Protein AF-A0A7J6VUK6-F1 (afdb_monomer)

Radius of gyration: 41.4 Å; Cα contacts (8 Å, |Δi|>4): 128; chains: 1; bounding box: 117×89×123 Å

Foldseek 3Di:
DDDDDDDDDDDDDDDDDDDPPPDDPPPPDDPVVVVVVVVVVVVVVVVVVVVVVVVVVVVVVVVVVVVVPPDDPDDPDDPPDDPPDPDDDDPVQQCVQQVNVDPVQFPDADLQGTWGWGAGPVRDIDIDGDGDPPRDCPVVLVLLVVCVVCLVVVNNVVVDDPVCVVVDDDVLLSNLVSQLVLQCLAPDPVSRDDVVVSCCSNPPVDPDPDGRDDRCSNVVPVDDPPPDDDPPPVPPDDDDPDDDDDDDDD

pLDDT: mean 71.4, std 21.18, range [31.09, 97.5]

InterPro domains:
  IPR011009 Protein kinase-like domain superfamily [SSF56112] (81-153)
  IPR052059 Cysteine-rich Ser/Thr receptor-like kinase [PTHR47973] (36-146)

Sequence (250 aa):
MGRVSSWLLPDSLSPVPSKVILGEPKFHRSPLFYILLAILLLLLICLILLVLFRKHIKIFELAKFRQKTKGEAATPEYFSGNLRTISYFKFQTLKKATKNFHAQNLLGSGGFGPVYKGKLVDGRMIAVKQLSLDKSQQGETEFLAEAWKLYERSNVLELVDPKLRQDGFVEKDVLQAIHVAFLCLQAYPTMRPPMSQIVAMLTCKVELVSTPTKPVFMERMRRKPDDNLSWETISGSFPSPILSDSSHIK

Solvent-accessible surface area (backbone atoms only — not comparable to full-atom values): 16365 Å² total; per-residue (Å²): 140,88,85,88,80,90,80,82,82,83,90,77,86,80,81,77,87,75,81,82,75,77,74,75,82,79,74,80,71,54,72,63,55,58,51,52,52,51,50,52,52,51,51,52,51,51,53,51,51,52,51,50,49,55,50,49,53,54,51,48,53,56,49,53,62,57,53,74,76,71,77,77,88,74,75,92,77,86,83,87,68,76,99,71,80,83,77,89,74,57,68,68,58,52,34,58,25,21,62,69,70,34,76,91,30,54,75,49,73,56,86,61,28,43,29,27,42,24,44,45,96,87,65,49,76,46,78,48,72,46,73,46,83,84,52,81,56,56,67,61,50,54,48,52,53,51,52,50,55,26,48,78,68,73,44,51,69,77,75,51,57,72,70,56,60,74,75,59,76,61,66,68,60,51,55,46,52,54,52,53,50,44,32,63,54,36,76,49,76,87,70,28,70,54,68,70,56,50,50,43,59,73,73,39,99,62,81,85,87,69,85,63,68,86,51,50,76,76,59,66,68,78,57,73,81,67,96,72,78,64,87,74,70,80,74,72,76,79,83,75,82,81,80,81,82,89,79,88,86,132

Nearest PDB structures (foldseek):
  5lpy-assembly1_A  TM=7.076E-01  e=1.473E-04  Arabidopsis thaliana
  5lpb-assembly1_A  TM=7.194E-01  e=4.255E-04  Arabidopsis thaliana
  4oh4-assembly1_A  TM=7.201E-01  e=9.575E-04  Arabidopsis thaliana
  4l68-assembly1_A  TM=6.442E-01  e=2.024E-03  Arabidopsis thaliana
  4l68-assembly2_B  TM=6.384E-01  e=2.441E-03  Arabidopsis thaliana

Organism: Thalictrum thalictroides (NCBI:txid46969)

Structure (mmCIF, N/CA/C/O backbone):
data_AF-A0A7J6VUK6-F1
#
_entry.id   AF-A0A7J6VUK6-F1
#
loop_
_atom_site.group_PDB
_atom_site.id
_atom_site.type_symbol
_atom_site.label_atom_id
_atom_site.label_alt_id
_atom_site.label_comp_id
_atom_site.label_asym_id
_atom_site.label_entity_id
_atom_site.label_seq_id
_atom_site.pdbx_PDB_ins_code
_atom_site.Cartn_x
_atom_site.Cartn_y
_atom_site.Cartn_z
_atom_site.occupancy
_atom_site.B_iso_or_equiv
_atom_site.auth_seq_id
_atom_site.auth_comp_id
_atom_site.auth_asym_id
_atom_site.auth_atom_id
_atom_site.pdbx_PDB_model_num
ATOM 1 N N . MET A 1 1 ? 66.091 -70.907 -90.938 1.00 40.34 1 MET A N 1
ATOM 2 C CA . MET A 1 1 ? 67.129 -69.993 -91.473 1.00 40.34 1 MET A CA 1
ATOM 3 C C . MET A 1 1 ? 66.425 -69.059 -92.448 1.00 40.34 1 MET A C 1
ATOM 5 O O . MET A 1 1 ? 65.828 -69.569 -93.373 1.00 40.34 1 MET A O 1
ATOM 9 N N . GLY A 1 2 ? 66.307 -67.746 -92.326 1.00 46.94 2 GLY A N 1
ATOM 10 C CA . GLY A 1 2 ? 66.950 -66.733 -91.506 1.00 46.94 2 GLY A CA 1
ATOM 11 C C . GLY A 1 2 ? 67.049 -65.489 -92.393 1.00 46.94 2 GLY A C 1
ATOM 12 O O . GLY A 1 2 ? 67.860 -65.483 -93.313 1.00 46.94 2 GLY A O 1
ATOM 13 N N . ARG A 1 3 ? 66.216 -64.467 -92.159 1.00 42.72 3 ARG A N 1
ATOM 14 C CA . ARG A 1 3 ? 66.542 -63.072 -92.487 1.00 42.72 3 ARG A CA 1
ATOM 15 C C . ARG A 1 3 ? 65.616 -62.128 -91.722 1.00 42.72 3 ARG A C 1
ATOM 17 O O . ARG A 1 3 ? 64.399 -62.203 -91.838 1.00 42.72 3 ARG A O 1
ATOM 24 N N . VAL A 1 4 ? 66.242 -61.296 -90.905 1.00 48.44 4 VAL A N 1
ATOM 25 C CA . VAL A 1 4 ? 65.652 -60.226 -90.104 1.00 48.44 4 VAL A CA 1
ATOM 26 C C . VAL A 1 4 ? 65.735 -58.946 -90.931 1.00 48.44 4 VAL A C 1
ATOM 28 O O . VAL A 1 4 ? 66.781 -58.702 -91.527 1.00 48.44 4 VAL A O 1
ATOM 31 N N . SER A 1 5 ? 64.693 -58.115 -90.923 1.00 47.66 5 SER A N 1
ATOM 32 C CA . SER A 1 5 ? 64.831 -56.672 -91.163 1.00 47.66 5 SER A CA 1
ATOM 33 C C . SER A 1 5 ? 63.558 -55.926 -90.760 1.00 47.66 5 SER A C 1
ATOM 35 O O . SER A 1 5 ? 62.555 -55.965 -91.463 1.00 47.66 5 SER A O 1
ATOM 37 N N . SER A 1 6 ? 63.654 -55.297 -89.585 1.00 51.75 6 SER A N 1
ATOM 38 C CA . SER A 1 6 ? 63.216 -53.936 -89.250 1.00 51.75 6 SER A CA 1
ATOM 39 C C . SER A 1 6 ? 61.988 -53.370 -89.975 1.00 51.75 6 SER A C 1
ATOM 41 O O . SER A 1 6 ? 62.082 -52.974 -91.134 1.00 51.75 6 SER A O 1
ATOM 43 N N . TRP A 1 7 ? 60.891 -53.195 -89.233 1.00 50.31 7 TRP A N 1
ATOM 44 C CA . TRP A 1 7 ? 59.886 -52.176 -89.534 1.00 50.31 7 TRP A CA 1
ATOM 45 C C . TRP A 1 7 ? 59.721 -51.270 -88.315 1.00 50.31 7 TRP A C 1
ATOM 47 O O . TRP A 1 7 ? 59.352 -51.712 -87.228 1.00 50.31 7 TRP A O 1
ATOM 57 N N . LEU A 1 8 ? 60.088 -50.010 -88.530 1.00 48.62 8 LEU A N 1
ATOM 58 C CA . LEU A 1 8 ? 59.956 -48.878 -87.623 1.00 48.62 8 LEU A CA 1
ATOM 59 C C . LEU A 1 8 ? 58.473 -48.588 -87.343 1.00 48.62 8 LEU A C 1
ATOM 61 O O . LEU A 1 8 ? 57.657 -48.585 -88.265 1.00 48.62 8 LEU A O 1
ATOM 65 N N . LEU A 1 9 ? 58.146 -48.308 -86.078 1.00 51.81 9 LEU A N 1
ATOM 66 C CA . LEU A 1 9 ? 56.881 -47.683 -85.687 1.00 51.81 9 LEU A CA 1
ATOM 67 C C . LEU A 1 9 ? 56.802 -46.249 -86.240 1.00 51.81 9 LEU A C 1
ATOM 69 O O . LEU A 1 9 ? 57.797 -45.527 -86.158 1.00 51.81 9 LEU A O 1
ATOM 73 N N . PRO A 1 10 ? 55.627 -45.782 -86.690 1.00 54.69 10 PRO A N 1
ATOM 74 C CA . PRO A 1 10 ? 55.314 -44.366 -86.699 1.00 54.69 10 PRO A CA 1
ATOM 75 C C . PRO A 1 10 ? 54.599 -43.966 -85.400 1.00 54.69 10 PRO A C 1
ATOM 77 O O . PRO A 1 10 ? 53.493 -44.423 -85.104 1.00 54.69 10 PRO A O 1
ATOM 80 N N . ASP A 1 11 ? 55.248 -43.079 -84.649 1.00 51.94 11 ASP A N 1
ATOM 81 C CA . ASP A 1 11 ? 54.658 -42.269 -83.588 1.00 51.94 11 ASP A CA 1
ATOM 82 C C . ASP A 1 11 ? 53.626 -41.295 -84.177 1.00 51.94 11 ASP A C 1
ATOM 84 O O . ASP A 1 11 ? 53.975 -40.440 -84.989 1.00 51.94 11 ASP A O 1
ATOM 88 N N . SER A 1 12 ? 52.371 -41.350 -83.721 1.00 49.84 12 SER A N 1
ATOM 89 C CA . SER A 1 12 ? 51.516 -40.154 -83.674 1.00 49.84 12 SER A CA 1
ATOM 90 C C . SER A 1 12 ? 50.354 -40.333 -82.688 1.00 49.84 12 SER A C 1
ATOM 92 O O . SER A 1 12 ? 49.227 -40.652 -83.070 1.00 49.84 12 SER A O 1
ATOM 94 N N . LEU A 1 13 ? 50.610 -40.103 -81.397 1.00 49.75 13 LEU A N 1
ATOM 95 C CA . LEU A 1 13 ? 49.544 -39.719 -80.469 1.00 49.75 13 LEU A CA 1
ATOM 96 C C . LEU A 1 13 ? 49.186 -38.248 -80.726 1.00 49.75 13 LEU A C 1
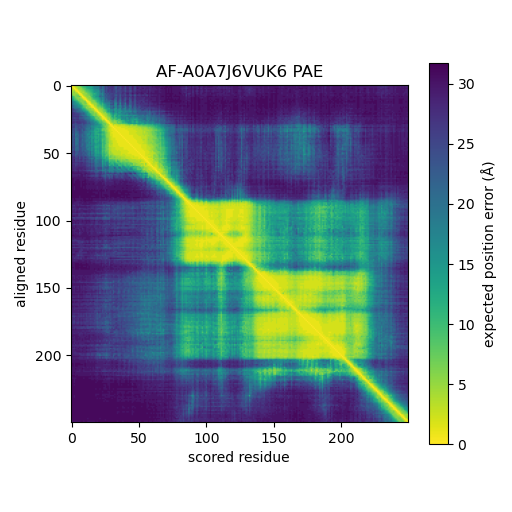ATOM 98 O O . LEU A 1 13 ? 49.984 -37.348 -80.477 1.00 49.75 13 LEU A O 1
ATOM 102 N N . SER A 1 14 ? 47.968 -37.998 -81.193 1.00 57.22 14 SER A N 1
ATOM 103 C CA . SER A 1 14 ? 47.341 -36.675 -81.164 1.00 57.22 14 SER A CA 1
ATOM 104 C C . SER A 1 14 ? 47.051 -36.249 -79.712 1.00 57.22 14 SER A C 1
ATOM 106 O O . SER A 1 14 ? 46.432 -37.032 -78.985 1.00 57.22 14 SER A O 1
ATOM 108 N N . PRO A 1 15 ? 47.426 -35.036 -79.264 1.00 61.72 15 PRO A N 1
ATOM 109 C CA . PRO A 1 15 ? 47.088 -34.564 -77.926 1.00 61.72 15 PRO A CA 1
ATOM 110 C C . PRO A 1 15 ? 45.625 -34.096 -77.842 1.00 61.72 15 PRO A C 1
ATOM 112 O O . PRO A 1 15 ? 45.127 -33.370 -78.700 1.00 61.72 15 PRO A O 1
ATOM 115 N N . VAL A 1 16 ? 44.945 -34.503 -76.768 1.00 65.06 16 VAL A N 1
ATOM 116 C CA . VAL A 1 16 ? 43.620 -34.016 -76.345 1.00 65.06 16 VAL A CA 1
ATOM 117 C C . VAL A 1 16 ? 43.726 -32.529 -75.958 1.00 65.06 16 VAL A C 1
ATOM 119 O O . VAL A 1 16 ? 44.690 -32.170 -75.277 1.00 65.06 16 VAL A O 1
ATOM 122 N N . PRO A 1 17 ? 42.775 -31.646 -76.326 1.00 58.22 17 PRO A N 1
ATOM 123 C CA . PRO A 1 17 ? 42.839 -30.240 -75.938 1.00 58.22 17 PRO A CA 1
ATOM 124 C C . PRO A 1 17 ? 42.700 -30.073 -74.418 1.00 58.22 17 PRO A C 1
ATOM 126 O O . PRO A 1 17 ? 41.711 -30.475 -73.801 1.00 58.22 17 PRO A O 1
ATOM 129 N N . SER A 1 18 ? 43.714 -29.455 -73.821 1.00 58.16 18 SER A N 1
ATOM 130 C CA . SER A 1 18 ? 43.793 -29.091 -72.409 1.00 58.16 18 SER A CA 1
ATOM 131 C C . SER A 1 18 ? 42.672 -28.122 -72.017 1.00 58.16 18 SER A C 1
ATOM 133 O O . SER A 1 18 ? 42.452 -27.107 -72.678 1.00 58.16 18 SER A O 1
ATOM 135 N N . LYS A 1 19 ? 41.993 -28.402 -70.898 1.00 61.06 19 LYS A N 1
ATOM 136 C CA . LYS A 1 19 ? 41.065 -27.480 -70.223 1.00 61.06 19 LYS A CA 1
ATOM 137 C C . LYS A 1 19 ? 41.743 -26.120 -70.012 1.00 61.06 19 LYS A C 1
ATOM 139 O O . LYS A 1 19 ? 42.742 -26.036 -69.301 1.00 61.06 19 LYS A O 1
ATOM 144 N N . VAL A 1 20 ? 41.166 -25.057 -70.574 1.00 58.75 20 VAL A N 1
ATOM 145 C CA . VAL A 1 20 ? 41.484 -23.674 -70.198 1.00 58.75 20 VAL A CA 1
ATOM 146 C C . VAL A 1 20 ? 41.025 -23.488 -68.753 1.00 58.75 20 VAL A C 1
ATOM 148 O O . VAL A 1 20 ? 39.839 -23.313 -68.479 1.00 58.75 20 VAL A O 1
ATOM 151 N N . ILE A 1 21 ? 41.961 -23.599 -67.811 1.00 62.28 21 ILE A N 1
ATOM 152 C CA . ILE A 1 21 ? 41.737 -23.228 -66.416 1.00 62.28 21 ILE A CA 1
ATOM 153 C C . ILE A 1 21 ? 41.733 -21.701 -66.381 1.00 62.28 21 ILE A C 1
ATOM 155 O O . ILE A 1 21 ? 42.784 -21.063 -66.363 1.00 62.28 21 ILE A O 1
ATOM 159 N N . LEU A 1 22 ? 40.534 -21.116 -66.419 1.00 59.06 22 LEU A N 1
ATOM 160 C CA . LEU A 1 22 ? 40.310 -19.738 -66.000 1.00 59.06 22 LEU A CA 1
ATOM 161 C C . LEU A 1 22 ? 40.849 -19.619 -64.571 1.00 59.06 22 LEU A C 1
ATOM 163 O O . LEU A 1 22 ? 40.350 -20.267 -63.654 1.00 59.06 22 LEU A O 1
ATOM 167 N N . GLY A 1 23 ? 41.936 -18.866 -64.409 1.00 50.84 23 GLY A N 1
ATOM 168 C CA . GLY A 1 23 ? 42.525 -18.615 -63.105 1.00 50.84 23 GLY A CA 1
ATOM 169 C C . GLY A 1 23 ? 41.496 -17.942 -62.208 1.00 50.84 23 GLY A C 1
ATOM 170 O O . GLY A 1 23 ? 41.085 -16.816 -62.480 1.00 50.84 23 GLY A O 1
ATOM 171 N N . GLU A 1 24 ? 41.093 -18.634 -61.144 1.00 65.06 24 GLU A N 1
ATOM 172 C CA . GLU A 1 24 ? 40.347 -18.038 -60.040 1.00 65.06 24 GLU A CA 1
ATOM 173 C C . GLU A 1 24 ? 41.079 -16.760 -59.595 1.00 65.06 24 GLU A C 1
ATOM 175 O O . GLU A 1 24 ? 42.296 -16.816 -59.353 1.00 65.06 24 GLU A O 1
ATOM 180 N N . PRO A 1 25 ? 40.402 -15.601 -59.505 1.00 56.75 25 PRO A N 1
ATOM 181 C CA . PRO A 1 25 ? 41.039 -14.369 -59.076 1.00 56.75 25 PRO A CA 1
ATOM 182 C C . PRO A 1 25 ? 41.570 -14.569 -57.655 1.00 56.75 25 PRO A C 1
ATOM 184 O O . PRO A 1 25 ? 40.819 -14.583 -56.679 1.00 56.75 25 PRO A O 1
ATOM 187 N N . LYS A 1 26 ? 42.892 -14.726 -57.527 1.00 56.72 26 LYS A N 1
ATOM 188 C CA . LYS A 1 26 ? 43.589 -14.779 -56.239 1.00 56.72 26 LYS A CA 1
ATOM 189 C C . LYS A 1 26 ? 43.598 -13.373 -55.657 1.00 56.72 26 LYS A C 1
ATOM 191 O O . LYS A 1 26 ? 44.592 -12.657 -55.731 1.00 56.72 26 LYS A O 1
ATOM 196 N N . PHE A 1 27 ? 42.452 -12.964 -55.125 1.00 60.69 27 PHE A N 1
ATOM 197 C CA . PHE A 1 27 ? 42.288 -11.724 -54.392 1.00 60.69 27 PHE A CA 1
ATOM 198 C C . PHE A 1 27 ? 43.228 -11.788 -53.185 1.00 60.69 27 PHE A C 1
ATOM 200 O O . PHE A 1 27 ? 42.960 -12.482 -52.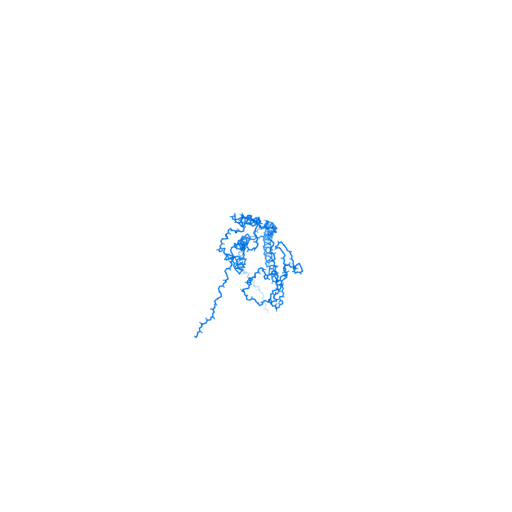203 1.00 60.69 27 PHE A O 1
ATOM 207 N N . HIS A 1 28 ? 44.387 -11.142 -53.312 1.00 64.38 28 HIS A N 1
ATOM 208 C CA . HIS A 1 28 ? 45.438 -11.134 -52.307 1.00 64.38 28 HIS A CA 1
ATOM 209 C C . HIS A 1 28 ? 44.941 -10.309 -51.118 1.00 64.38 28 HIS A C 1
ATOM 211 O O . HIS A 1 28 ? 45.107 -9.092 -51.060 1.00 64.38 28 HIS A O 1
ATOM 217 N N . ARG A 1 29 ? 44.221 -10.964 -50.203 1.00 78.38 29 ARG A N 1
ATOM 218 C CA . ARG A 1 29 ? 43.697 -10.320 -49.000 1.00 78.38 29 ARG A CA 1
ATOM 219 C C . ARG A 1 29 ? 44.873 -9.987 -48.104 1.00 78.38 29 ARG A C 1
ATOM 221 O O . ARG A 1 29 ? 45.577 -10.886 -47.649 1.00 78.38 29 ARG A O 1
ATOM 228 N N . SER A 1 30 ? 45.077 -8.694 -47.872 1.00 82.31 30 SER A N 1
ATOM 229 C CA . SER A 1 30 ? 46.076 -8.218 -46.927 1.00 82.31 30 SER A CA 1
ATOM 230 C C . SER A 1 30 ? 45.842 -8.864 -45.553 1.00 82.31 30 SER A C 1
ATOM 232 O O . SER A 1 30 ? 44.695 -9.143 -45.190 1.00 82.31 30 SER A O 1
ATOM 234 N N . PRO A 1 31 ? 46.896 -9.086 -44.752 1.00 85.81 31 PRO A N 1
ATOM 235 C CA . PRO A 1 31 ? 46.755 -9.637 -43.400 1.00 85.81 31 PRO A CA 1
ATOM 236 C C . PRO A 1 31 ? 45.790 -8.810 -42.529 1.00 85.81 31 PRO A C 1
ATOM 238 O O . PRO A 1 31 ? 45.111 -9.350 -41.659 1.00 85.81 31 PRO A O 1
ATOM 241 N N . LEU A 1 32 ? 45.648 -7.516 -42.836 1.00 86.06 32 LEU A N 1
ATOM 242 C CA . LEU A 1 32 ? 44.690 -6.606 -42.208 1.00 86.06 32 LEU A CA 1
ATOM 243 C C . LEU A 1 32 ? 43.232 -7.051 -42.379 1.00 86.06 32 LEU A C 1
ATOM 245 O O . LEU A 1 32 ? 42.437 -6.878 -41.460 1.00 86.06 32 LEU A O 1
ATOM 249 N N . PHE A 1 33 ? 42.873 -7.665 -43.510 1.00 90.12 33 PHE A N 1
ATOM 250 C CA . PHE A 1 33 ? 41.517 -8.167 -43.734 1.00 90.12 33 PHE A CA 1
ATOM 251 C C . PHE A 1 33 ? 41.136 -9.241 -42.708 1.00 90.12 33 PHE A C 1
ATOM 253 O O . PHE A 1 33 ? 40.038 -9.215 -42.155 1.00 90.12 33 PHE A O 1
ATOM 260 N N . TYR A 1 34 ? 42.053 -10.166 -42.417 1.00 90.75 34 TYR A N 1
ATOM 261 C CA . TYR A 1 34 ? 41.813 -11.229 -41.441 1.00 90.75 34 TYR A CA 1
ATOM 262 C C . TYR A 1 34 ? 41.746 -10.688 -40.012 1.00 90.75 34 TYR A C 1
ATOM 264 O O . TYR A 1 34 ? 40.925 -11.156 -39.227 1.00 90.75 34 TYR A O 1
ATOM 272 N N . ILE A 1 35 ? 42.541 -9.663 -39.694 1.00 93.25 35 ILE A N 1
ATOM 273 C CA . ILE A 1 35 ? 42.491 -8.982 -38.393 1.00 93.25 35 ILE A CA 1
ATOM 274 C C . ILE A 1 35 ? 41.136 -8.288 -38.202 1.00 93.25 35 ILE A C 1
ATOM 276 O O . ILE A 1 35 ? 40.497 -8.465 -37.167 1.00 93.25 35 ILE A O 1
ATOM 280 N N . LEU A 1 36 ? 40.649 -7.557 -39.210 1.00 94.12 36 LEU A N 1
ATOM 281 C CA . LEU A 1 36 ? 39.340 -6.899 -39.155 1.00 94.12 36 LEU A CA 1
ATOM 282 C C . LEU A 1 36 ? 38.192 -7.910 -39.040 1.00 94.12 36 LEU A C 1
ATOM 284 O O . LEU A 1 36 ? 37.267 -7.703 -38.255 1.00 94.12 36 LEU A O 1
ATOM 288 N N . LEU A 1 37 ? 38.271 -9.027 -39.769 1.00 94.31 37 LEU A N 1
ATOM 289 C CA . LEU A 1 37 ? 37.286 -10.104 -39.686 1.00 94.31 37 LEU A CA 1
ATOM 290 C C . LEU A 1 37 ? 37.275 -10.761 -38.296 1.00 94.31 37 LEU A C 1
ATOM 292 O O . LEU A 1 37 ? 36.204 -11.033 -37.756 1.00 94.31 37 LEU A O 1
ATOM 296 N N . ALA A 1 38 ? 38.450 -10.969 -37.696 1.00 95.31 38 ALA A N 1
ATOM 297 C CA . ALA A 1 38 ? 38.578 -11.513 -36.348 1.00 95.31 38 ALA A CA 1
ATOM 298 C C . ALA A 1 38 ? 37.998 -10.563 -35.286 1.00 95.31 38 ALA A C 1
ATOM 300 O O . ALA A 1 38 ? 37.272 -11.012 -34.400 1.00 95.31 38 ALA A O 1
ATOM 301 N N . ILE A 1 39 ? 38.250 -9.253 -35.400 1.00 96.38 39 ILE A N 1
ATOM 302 C CA . ILE A 1 39 ? 37.672 -8.240 -34.501 1.00 96.38 39 ILE A CA 1
ATOM 303 C C . ILE A 1 39 ? 36.146 -8.210 -34.636 1.00 96.38 39 ILE A C 1
ATOM 305 O O . ILE A 1 39 ? 35.442 -8.211 -33.628 1.00 96.38 39 ILE A O 1
ATOM 309 N N . LEU A 1 40 ? 35.619 -8.234 -35.863 1.00 96.31 40 LEU A N 1
ATOM 310 C CA . LEU A 1 40 ? 34.176 -8.244 -36.105 1.00 96.31 40 LEU A CA 1
ATOM 311 C C . LEU A 1 40 ? 33.506 -9.485 -35.497 1.00 96.31 40 LEU A C 1
ATOM 313 O O . LEU A 1 40 ? 32.462 -9.372 -34.854 1.00 96.31 40 LEU A O 1
ATOM 317 N N . LEU A 1 41 ? 34.127 -10.658 -35.653 1.00 96.56 41 LEU A N 1
ATOM 318 C CA . LEU A 1 41 ? 33.648 -11.905 -35.062 1.00 96.56 41 LEU A CA 1
ATOM 319 C C . LEU A 1 41 ? 33.675 -11.847 -33.526 1.00 96.56 41 LEU A C 1
ATOM 321 O O . LEU A 1 41 ? 32.712 -12.257 -32.879 1.00 96.56 41 LEU A O 1
ATOM 325 N N . LEU A 1 42 ? 34.738 -11.286 -32.940 1.00 96.75 42 LEU A N 1
ATOM 326 C CA . LEU A 1 42 ? 34.865 -11.113 -31.492 1.00 96.75 42 LEU A CA 1
ATOM 327 C C . LEU A 1 42 ? 33.781 -10.178 -30.931 1.00 96.75 42 LEU A C 1
ATOM 329 O O . LEU A 1 42 ? 33.173 -10.487 -29.906 1.00 96.75 42 LEU A O 1
ATOM 333 N N . LEU A 1 43 ? 33.495 -9.066 -31.617 1.00 96.62 43 LEU A N 1
ATOM 334 C CA . LEU A 1 43 ? 32.431 -8.133 -31.234 1.00 96.62 43 LEU A CA 1
ATOM 335 C C . LEU A 1 43 ? 31.041 -8.774 -31.333 1.00 96.62 43 LEU A C 1
ATOM 337 O O . LEU A 1 43 ? 30.223 -8.591 -30.431 1.00 96.62 43 LEU A O 1
ATOM 341 N N . LEU A 1 44 ? 30.787 -9.566 -32.380 1.00 96.44 44 LEU A N 1
ATOM 342 C CA . LEU A 1 44 ? 29.534 -10.307 -32.540 1.00 96.44 44 LEU A CA 1
ATOM 343 C C . LEU A 1 44 ? 29.329 -11.308 -31.391 1.00 96.44 44 LEU A C 1
ATOM 345 O O . LEU A 1 44 ? 28.253 -11.355 -30.795 1.00 96.44 44 LEU A O 1
ATOM 349 N N . ILE A 1 45 ? 30.370 -12.071 -31.042 1.00 96.94 45 ILE A N 1
ATOM 350 C CA . ILE A 1 45 ? 30.334 -13.028 -29.927 1.00 96.94 45 ILE A CA 1
ATOM 351 C C . ILE A 1 45 ? 30.109 -12.295 -28.597 1.00 96.94 45 ILE A C 1
ATOM 353 O O . ILE A 1 45 ? 29.257 -12.709 -27.812 1.00 96.94 45 ILE A O 1
ATOM 357 N N . CYS A 1 46 ? 30.806 -11.180 -28.359 1.00 95.94 46 CYS A N 1
ATOM 358 C CA . CYS A 1 46 ? 30.629 -10.360 -27.159 1.00 95.94 46 CYS A CA 1
ATOM 359 C C . CYS A 1 46 ? 29.183 -9.846 -27.029 1.00 95.94 46 CYS A C 1
ATOM 361 O O . CYS A 1 46 ? 28.571 -9.972 -25.968 1.00 95.94 46 CYS A O 1
ATOM 363 N N . LEU A 1 47 ? 28.586 -9.358 -28.123 1.00 95.56 47 LEU A N 1
ATOM 364 C CA . LEU A 1 47 ? 27.189 -8.919 -28.151 1.00 95.56 47 LEU A CA 1
ATOM 365 C C . LEU A 1 47 ? 26.219 -10.064 -27.814 1.00 95.56 47 LEU A C 1
ATOM 367 O O . LEU A 1 47 ? 25.299 -9.874 -27.016 1.00 95.56 47 LEU A O 1
ATOM 371 N N . ILE A 1 48 ? 26.438 -11.258 -28.376 1.00 95.88 48 ILE A N 1
ATOM 372 C CA . ILE A 1 48 ? 25.621 -12.448 -28.092 1.00 95.88 48 ILE A CA 1
ATOM 373 C C . ILE A 1 48 ? 25.728 -12.828 -26.610 1.00 95.88 48 ILE A C 1
ATOM 375 O O . ILE A 1 48 ? 24.701 -13.039 -25.964 1.00 95.88 48 ILE A O 1
ATOM 379 N N . LEU A 1 49 ? 26.939 -12.853 -26.043 1.00 94.88 49 LEU A N 1
ATOM 380 C CA . LEU A 1 49 ? 27.153 -13.139 -24.621 1.00 94.88 49 LEU A CA 1
ATOM 381 C C . LEU A 1 49 ? 26.465 -12.104 -23.720 1.00 94.88 49 LEU A C 1
ATOM 383 O O . LEU A 1 49 ? 25.815 -12.492 -22.752 1.00 94.88 49 LEU A O 1
ATOM 387 N N . LEU A 1 50 ? 26.513 -10.812 -24.059 1.00 94.31 50 LEU A N 1
ATOM 388 C CA . LEU A 1 50 ? 25.809 -9.756 -23.320 1.00 94.31 50 LEU A CA 1
ATOM 389 C C . LEU A 1 50 ? 24.281 -9.922 -23.370 1.00 94.31 50 LEU A C 1
ATOM 391 O O . LEU A 1 50 ? 23.605 -9.721 -22.359 1.00 94.31 50 LEU A O 1
ATOM 395 N N . VAL A 1 51 ? 23.717 -10.313 -24.518 1.00 93.75 51 VAL A N 1
ATOM 396 C CA . VAL A 1 51 ? 22.275 -10.585 -24.656 1.00 93.75 51 VAL A CA 1
ATOM 397 C C . VAL A 1 51 ? 21.873 -11.830 -23.864 1.00 93.75 51 VAL A C 1
ATOM 399 O O . VAL A 1 51 ? 20.856 -11.803 -23.167 1.00 93.75 51 VAL A O 1
ATOM 402 N N . LEU A 1 52 ? 22.669 -12.901 -23.916 1.00 91.75 52 LEU A N 1
ATOM 403 C CA . LEU A 1 52 ? 22.438 -14.114 -23.129 1.00 91.75 52 LEU A CA 1
ATOM 404 C C . LEU A 1 52 ? 22.549 -13.838 -21.630 1.00 91.75 52 LEU A C 1
ATOM 406 O O . LEU A 1 52 ? 21.693 -14.291 -20.877 1.00 91.75 52 LEU A O 1
ATOM 410 N N . PHE A 1 53 ? 23.525 -13.037 -21.203 1.00 90.94 53 PHE A N 1
ATOM 411 C CA . PHE A 1 53 ? 23.690 -12.623 -19.812 1.00 90.94 53 PHE A CA 1
ATOM 412 C C . PHE A 1 53 ? 22.494 -11.789 -19.332 1.00 90.94 53 PHE A C 1
ATOM 414 O O . PHE A 1 53 ? 21.900 -12.093 -18.299 1.00 90.94 53 PHE A O 1
ATOM 421 N N . ARG A 1 54 ? 22.036 -10.817 -20.135 1.00 85.25 54 ARG A N 1
ATOM 422 C CA . ARG A 1 54 ? 20.808 -10.045 -19.861 1.00 85.25 54 ARG A CA 1
ATOM 423 C C . ARG A 1 54 ? 19.556 -10.923 -19.803 1.00 85.25 54 ARG A C 1
ATOM 425 O O . ARG A 1 54 ? 18.692 -10.706 -18.953 1.00 85.25 54 ARG A O 1
ATOM 432 N N . LYS A 1 55 ? 19.446 -11.921 -20.685 1.00 81.06 55 LYS A N 1
ATOM 433 C CA . LYS A 1 55 ? 18.341 -12.891 -20.694 1.00 81.06 55 LYS A CA 1
ATOM 434 C C . LYS A 1 55 ? 18.390 -13.786 -19.454 1.00 81.06 55 LYS A C 1
ATOM 436 O O . LYS A 1 55 ? 17.356 -14.012 -18.833 1.00 81.06 55 LYS A O 1
ATOM 441 N N . HIS A 1 56 ? 19.578 -14.244 -19.071 1.00 78.56 56 HIS A N 1
ATOM 442 C CA . HIS A 1 56 ? 19.792 -15.094 -17.906 1.00 78.56 56 HIS A CA 1
ATOM 443 C C . HIS A 1 56 ? 19.488 -14.353 -16.601 1.00 78.56 56 HIS A C 1
ATOM 445 O O . HIS A 1 56 ? 18.828 -14.921 -15.741 1.00 78.56 56 HIS A O 1
ATOM 451 N N . ILE A 1 57 ? 19.859 -13.072 -16.483 1.00 76.38 57 ILE A N 1
ATOM 452 C CA . ILE A 1 57 ? 19.500 -12.226 -15.332 1.00 76.38 57 ILE A CA 1
ATOM 453 C C . ILE A 1 57 ? 17.976 -12.095 -15.196 1.00 76.38 57 ILE A C 1
ATOM 455 O O . ILE A 1 57 ? 17.434 -12.334 -14.121 1.00 76.38 57 ILE A O 1
ATOM 459 N N . LYS A 1 58 ? 17.253 -11.797 -16.285 1.00 72.00 58 LYS A N 1
ATOM 460 C CA . LYS A 1 58 ? 15.782 -11.689 -16.240 1.00 72.00 58 LYS A CA 1
ATOM 461 C C . LYS A 1 58 ? 15.096 -13.019 -15.921 1.00 72.00 58 LYS A C 1
ATOM 463 O O . LYS A 1 58 ? 14.117 -13.046 -15.180 1.00 72.00 58 LYS A O 1
ATOM 468 N N . ILE A 1 59 ? 15.600 -14.122 -16.477 1.00 72.31 59 ILE A N 1
ATOM 469 C CA . ILE A 1 59 ? 15.090 -15.468 -16.184 1.00 72.31 59 ILE A CA 1
ATOM 470 C C . ILE A 1 59 ? 15.369 -15.842 -14.727 1.00 72.31 59 ILE A C 1
ATOM 472 O O . ILE A 1 59 ? 14.507 -16.434 -14.086 1.00 72.31 59 ILE A O 1
ATOM 476 N N . PHE A 1 60 ? 16.536 -15.481 -14.197 1.00 69.19 60 PHE A N 1
ATOM 477 C CA . PHE A 1 60 ? 16.907 -15.724 -12.808 1.00 69.19 60 PHE A CA 1
ATOM 478 C C . PHE A 1 60 ? 16.016 -14.941 -11.834 1.00 69.19 60 PHE A C 1
ATOM 480 O O . PHE A 1 60 ? 15.544 -15.521 -10.859 1.00 69.19 60 PHE A O 1
ATOM 487 N N . GLU A 1 61 ? 15.677 -13.685 -12.138 1.00 65.38 61 GLU A N 1
ATOM 488 C CA . GLU A 1 61 ? 14.690 -12.905 -11.374 1.00 65.38 61 GLU A CA 1
ATOM 489 C C . GLU A 1 61 ? 13.285 -13.537 -11.409 1.00 65.38 61 GLU A C 1
ATOM 491 O O . GLU A 1 61 ? 12.660 -13.753 -10.367 1.00 65.38 61 GLU A O 1
ATOM 496 N N . LEU A 1 62 ? 12.813 -13.967 -12.587 1.00 62.56 62 LEU A N 1
ATOM 497 C CA . LEU A 1 62 ? 11.555 -14.719 -12.723 1.00 62.56 62 LEU A CA 1
ATOM 498 C C . LEU A 1 62 ? 11.586 -16.059 -11.958 1.00 62.56 62 LEU A C 1
ATOM 500 O O . LEU A 1 62 ? 10.584 -16.469 -11.367 1.00 62.56 62 LEU A O 1
ATOM 504 N N . ALA A 1 63 ? 12.731 -16.745 -11.933 1.00 60.50 63 ALA A N 1
ATOM 505 C CA . ALA A 1 63 ? 12.917 -18.007 -11.221 1.00 60.50 63 ALA A CA 1
ATOM 506 C C . ALA A 1 63 ? 12.966 -17.820 -9.695 1.00 60.50 63 ALA A C 1
ATOM 508 O O . ALA A 1 63 ? 12.405 -18.638 -8.963 1.00 60.50 63 ALA A O 1
ATOM 509 N N . LYS A 1 64 ? 13.560 -16.725 -9.209 1.00 59.25 64 LYS A N 1
ATOM 510 C CA . LYS A 1 64 ? 13.606 -16.356 -7.786 1.00 59.25 64 LYS A CA 1
ATOM 511 C C . LYS A 1 64 ? 12.215 -15.992 -7.257 1.00 59.25 64 LYS A C 1
ATOM 513 O O . LYS A 1 64 ? 11.841 -16.421 -6.165 1.00 59.25 64 LYS A O 1
ATOM 518 N N . PHE A 1 65 ? 11.398 -15.316 -8.071 1.00 53.66 65 PHE A N 1
ATOM 519 C CA . PHE A 1 65 ? 9.986 -15.061 -7.757 1.00 53.66 65 PHE A CA 1
ATOM 520 C C . PHE A 1 65 ? 9.160 -16.361 -7.696 1.00 53.66 65 PHE A C 1
ATOM 522 O O . PHE A 1 65 ? 8.282 -16.517 -6.846 1.00 53.66 65 PHE A O 1
ATOM 529 N N . ARG A 1 66 ? 9.494 -17.348 -8.542 1.00 45.59 66 ARG A N 1
ATOM 530 C CA . ARG A 1 66 ? 8.872 -18.683 -8.546 1.00 45.59 66 ARG A CA 1
ATOM 531 C C . ARG A 1 66 ? 9.326 -19.578 -7.384 1.00 45.59 66 ARG A C 1
ATOM 533 O O . ARG A 1 66 ? 8.566 -20.442 -6.963 1.00 45.59 66 ARG A O 1
ATOM 540 N N . GLN A 1 67 ? 10.532 -19.388 -6.843 1.00 45.44 67 GLN A N 1
ATOM 541 C CA . GLN A 1 67 ? 10.993 -20.138 -5.665 1.00 45.44 67 GLN A CA 1
ATOM 542 C C . GLN A 1 67 ? 10.337 -19.661 -4.363 1.00 45.44 67 GLN A C 1
ATOM 544 O O . GLN A 1 67 ? 10.049 -20.489 -3.501 1.00 45.44 67 GLN A O 1
ATOM 549 N N . LYS A 1 68 ? 10.000 -18.369 -4.235 1.00 41.75 68 LYS A N 1
ATOM 550 C CA . LYS A 1 68 ? 9.327 -17.836 -3.033 1.00 41.75 68 LYS A CA 1
ATOM 551 C C . LYS A 1 68 ? 7.908 -18.398 -2.813 1.00 41.75 68 LYS A C 1
ATOM 553 O O . LYS A 1 68 ? 7.364 -18.259 -1.726 1.00 41.75 68 LYS A O 1
ATOM 558 N N . THR A 1 69 ? 7.318 -19.066 -3.807 1.00 45.69 69 THR A N 1
ATOM 559 C CA . THR A 1 69 ? 5.992 -19.708 -3.713 1.00 45.69 69 THR A CA 1
ATOM 560 C C . THR A 1 69 ? 6.041 -21.215 -3.423 1.00 45.69 69 THR A C 1
ATOM 562 O O . THR A 1 69 ? 5.000 -21.865 -3.442 1.00 45.69 69 THR A O 1
ATOM 565 N N . LYS A 1 70 ? 7.218 -21.795 -3.133 1.00 39.31 70 LYS A N 1
ATOM 566 C CA . LYS A 1 70 ? 7.396 -23.255 -2.989 1.00 39.31 70 LYS A CA 1
ATOM 567 C C . LYS A 1 70 ? 7.920 -23.751 -1.633 1.00 39.31 70 LYS A C 1
ATOM 569 O O . LYS A 1 70 ? 8.474 -24.844 -1.568 1.00 39.31 70 LYS A O 1
ATOM 574 N N . GLY A 1 71 ? 7.701 -23.012 -0.549 1.00 36.19 71 GLY A N 1
ATOM 575 C CA . GLY A 1 71 ? 8.063 -23.470 0.795 1.00 36.19 71 GLY A CA 1
ATOM 576 C C . GLY A 1 71 ? 7.112 -22.957 1.866 1.00 36.19 71 GLY A C 1
ATOM 577 O O . GLY A 1 71 ? 7.334 -21.878 2.392 1.00 36.19 71 GLY A O 1
ATOM 578 N N . GLU A 1 72 ? 6.036 -23.704 2.108 1.00 39.31 72 GLU A N 1
ATOM 579 C CA . GLU A 1 72 ? 5.626 -24.153 3.447 1.00 39.31 72 GLU A CA 1
ATOM 580 C C . GLU A 1 72 ? 4.553 -25.232 3.234 1.00 39.31 72 GLU A C 1
ATOM 582 O O . GLU A 1 72 ? 3.479 -24.970 2.687 1.00 39.31 72 GLU A O 1
ATOM 587 N N . ALA A 1 73 ? 4.871 -26.478 3.584 1.00 36.97 73 ALA A N 1
ATOM 588 C CA . ALA A 1 73 ? 3.904 -27.563 3.589 1.00 36.97 73 ALA A CA 1
ATOM 589 C C . ALA A 1 73 ? 2.881 -27.278 4.695 1.00 36.97 73 ALA A C 1
ATOM 591 O O . ALA A 1 73 ? 3.163 -27.453 5.878 1.00 36.97 73 ALA A O 1
ATOM 592 N N . ALA A 1 74 ? 1.703 -26.798 4.299 1.00 35.62 74 ALA A N 1
ATOM 593 C CA . ALA A 1 74 ? 0.571 -26.647 5.193 1.00 35.62 74 ALA A CA 1
ATOM 594 C C . ALA A 1 74 ? 0.171 -28.026 5.732 1.00 35.62 74 ALA A C 1
ATOM 596 O O . ALA A 1 74 ? -0.178 -28.930 4.969 1.00 35.62 74 ALA A O 1
ATOM 597 N N . THR A 1 75 ? 0.212 -28.177 7.053 1.00 36.06 75 THR A N 1
ATOM 598 C CA . THR A 1 75 ? -0.501 -29.244 7.749 1.00 36.06 75 THR A CA 1
ATOM 599 C C . THR A 1 75 ? -1.984 -29.156 7.368 1.00 36.06 75 THR A C 1
ATOM 601 O O . THR A 1 75 ? -2.557 -28.060 7.391 1.00 36.06 75 THR A O 1
ATOM 604 N N . PRO A 1 76 ? -2.633 -30.262 6.974 1.00 45.94 76 PRO A N 1
ATOM 605 C CA . PRO A 1 76 ? -3.993 -30.209 6.481 1.00 45.94 76 PRO A CA 1
ATOM 606 C C . PRO A 1 76 ? -4.931 -30.257 7.678 1.00 45.94 76 PRO A C 1
ATOM 608 O O . PRO A 1 76 ? -5.432 -31.318 7.996 1.00 45.94 76 PRO A O 1
ATOM 611 N N . GLU A 1 77 ? -5.168 -29.135 8.357 1.00 44.88 77 GLU A N 1
ATOM 612 C CA . GLU A 1 77 ? -6.324 -29.032 9.251 1.00 44.88 77 GLU A CA 1
ATOM 613 C C . GLU A 1 77 ? -6.675 -27.569 9.568 1.00 44.88 77 GLU A C 1
ATOM 615 O O . GLU A 1 77 ? -5.856 -26.788 10.045 1.00 44.88 77 GLU A O 1
ATOM 620 N N . TYR A 1 78 ? -7.945 -27.229 9.310 1.00 38.28 78 TYR A N 1
ATOM 621 C CA . TYR A 1 78 ? -8.657 -25.999 9.694 1.00 38.28 78 TYR A CA 1
ATOM 622 C C . TYR A 1 78 ? -8.708 -24.784 8.743 1.00 38.28 78 TYR A C 1
ATOM 624 O O . TYR A 1 78 ? -8.907 -23.657 9.194 1.00 38.28 78 TYR A O 1
ATOM 632 N N . PHE A 1 79 ? -8.688 -24.979 7.421 1.00 39.31 79 PHE A N 1
ATOM 633 C CA . PHE A 1 79 ? -9.299 -23.995 6.503 1.00 39.31 79 PHE A CA 1
ATOM 634 C C . PHE A 1 79 ? -10.494 -24.597 5.754 1.00 39.31 79 PHE A C 1
ATOM 636 O O . PHE A 1 79 ? -10.552 -24.623 4.530 1.00 39.31 79 PHE A O 1
ATOM 643 N N . SER A 1 80 ? -11.478 -25.090 6.512 1.00 41.12 80 SER A N 1
ATOM 644 C CA . SER A 1 80 ? -12.843 -25.209 5.993 1.00 41.12 80 SER A CA 1
ATOM 645 C C . SER A 1 80 ? -13.502 -23.840 6.141 1.00 41.12 80 SER A C 1
ATOM 647 O O . SER A 1 80 ? -13.853 -23.424 7.244 1.00 41.12 80 SER A O 1
ATOM 649 N N . GLY A 1 81 ? -13.580 -23.081 5.049 1.00 37.75 81 GLY A N 1
ATOM 650 C CA . GLY A 1 81 ? -14.012 -21.689 5.108 1.00 37.75 81 GLY A CA 1
ATOM 651 C C . GLY A 1 8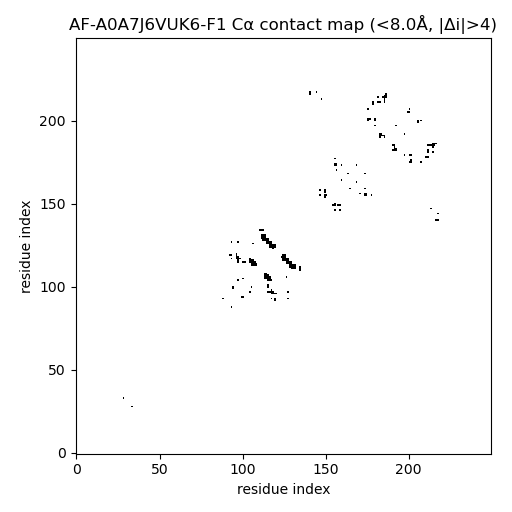1 ? -14.562 -21.192 3.785 1.00 37.75 81 GLY A C 1
ATOM 652 O O . GLY A 1 81 ? -13.866 -20.540 3.016 1.00 37.75 81 GLY A O 1
ATOM 653 N N . ASN A 1 82 ? -15.836 -21.486 3.552 1.00 37.47 82 ASN A N 1
ATOM 654 C CA . ASN A 1 82 ? -16.700 -20.814 2.587 1.00 37.47 82 ASN A CA 1
ATOM 655 C C . ASN A 1 82 ? -16.432 -19.283 2.594 1.00 37.47 82 ASN A C 1
ATOM 657 O O . ASN A 1 82 ? -16.375 -18.686 3.669 1.00 37.47 82 ASN A O 1
ATOM 661 N N . LEU A 1 83 ? -16.275 -18.641 1.428 1.00 43.84 83 LEU A N 1
ATOM 662 C CA . LEU A 1 83 ? -15.964 -17.204 1.245 1.00 43.84 83 LEU A CA 1
ATOM 663 C C . LEU A 1 83 ? -17.135 -16.265 1.646 1.00 43.84 83 LEU A C 1
ATOM 665 O O . LEU A 1 83 ? -17.572 -15.426 0.864 1.00 43.84 83 LEU A O 1
ATOM 669 N N . ARG A 1 84 ? -17.677 -16.403 2.864 1.00 47.00 84 ARG A N 1
ATOM 670 C CA . ARG A 1 84 ? -18.786 -15.588 3.412 1.00 47.00 84 ARG A CA 1
ATOM 671 C C . ARG A 1 84 ? -18.435 -14.810 4.690 1.00 47.00 84 ARG A C 1
ATOM 673 O O . ARG A 1 84 ? -19.299 -14.166 5.270 1.00 47.00 84 ARG A O 1
ATOM 680 N N . THR A 1 85 ? -17.199 -14.854 5.174 1.00 52.81 85 THR A N 1
ATOM 681 C CA . THR A 1 85 ? -16.953 -14.677 6.618 1.00 52.81 85 THR A CA 1
ATOM 682 C C . THR A 1 85 ? -16.475 -13.281 7.035 1.00 52.81 85 THR A C 1
ATOM 684 O O . THR A 1 85 ? -15.545 -13.160 7.829 1.00 52.81 85 THR A O 1
ATOM 687 N N . ILE A 1 86 ? -17.108 -12.203 6.561 1.00 61.06 86 ILE A N 1
ATOM 688 C CA . ILE A 1 86 ? -17.013 -10.925 7.289 1.00 61.06 86 ILE A CA 1
ATOM 689 C C . ILE A 1 86 ? -18.071 -10.969 8.393 1.00 61.06 86 ILE A C 1
ATOM 691 O O . ILE A 1 86 ? -19.253 -10.738 8.156 1.00 61.06 86 ILE A O 1
ATOM 695 N N . SER A 1 87 ? -17.646 -11.325 9.605 1.00 72.19 87 SER A N 1
ATOM 696 C CA . SER A 1 87 ? -18.506 -11.317 10.790 1.00 72.19 87 SER A CA 1
ATOM 697 C C . SER A 1 87 ? -18.388 -9.969 11.492 1.00 72.19 87 SER A C 1
ATOM 699 O O . SER A 1 87 ? -17.307 -9.596 11.950 1.00 72.19 87 SER A O 1
ATOM 701 N N . TYR A 1 88 ? -19.501 -9.249 11.609 1.00 82.62 88 TYR A N 1
ATOM 702 C CA . TYR A 1 88 ? -19.559 -7.986 12.337 1.00 82.62 88 TYR A CA 1
ATOM 703 C C . TYR A 1 88 ? -19.773 -8.252 13.828 1.00 82.62 88 TYR A C 1
ATOM 705 O O . TYR A 1 88 ? -20.710 -8.946 14.221 1.00 82.62 88 TYR A O 1
ATOM 713 N N . PHE A 1 89 ? -18.910 -7.686 14.672 1.00 87.56 89 PHE A N 1
ATOM 714 C CA . PHE A 1 89 ? -19.022 -7.777 16.126 1.00 87.56 89 PHE A CA 1
ATOM 715 C C . PHE A 1 89 ? -19.258 -6.393 16.721 1.00 87.56 89 PHE A C 1
ATOM 717 O O . PHE A 1 89 ? -18.590 -5.427 16.355 1.00 87.56 89 PHE A O 1
ATOM 724 N N . LYS A 1 90 ? -20.174 -6.300 17.689 1.00 92.06 90 LYS A N 1
ATOM 725 C CA . LYS A 1 90 ? -20.333 -5.081 18.490 1.00 92.06 90 LYS A CA 1
ATOM 726 C C . LYS A 1 90 ? -19.080 -4.866 19.339 1.00 92.06 90 LYS A C 1
ATOM 728 O O . LYS A 1 90 ? -18.511 -5.823 19.869 1.00 92.06 90 LYS A O 1
ATOM 733 N N . PHE A 1 91 ? -18.701 -3.606 19.548 1.00 90.88 91 PHE A N 1
ATOM 734 C CA . PHE A 1 91 ? -17.546 -3.255 20.382 1.00 90.88 91 PHE A CA 1
ATOM 735 C C . PHE A 1 91 ? -17.619 -3.887 21.781 1.00 90.88 91 PHE A C 1
ATOM 737 O O . PHE A 1 91 ? -16.634 -4.439 22.263 1.00 90.88 91 PHE A O 1
ATOM 744 N N . GLN A 1 92 ? -18.802 -3.893 22.404 1.00 94.44 92 GLN A N 1
ATOM 745 C CA . GLN A 1 92 ? -19.027 -4.511 23.717 1.00 94.44 92 GLN A CA 1
ATOM 746 C C . GLN A 1 92 ? -18.705 -6.014 23.735 1.00 94.44 92 GLN A C 1
ATOM 748 O O . GLN A 1 92 ? -18.124 -6.505 24.702 1.00 94.44 92 GLN A O 1
ATOM 753 N N . THR A 1 93 ? -19.027 -6.742 22.661 1.00 94.25 93 THR A N 1
ATOM 754 C CA . THR A 1 93 ? -18.703 -8.168 22.522 1.00 94.25 93 THR A CA 1
ATOM 755 C C . THR A 1 93 ? -17.194 -8.379 22.533 1.00 94.25 93 THR A C 1
ATOM 757 O O . THR A 1 93 ? -16.702 -9.243 23.257 1.00 94.25 93 THR A O 1
ATOM 760 N N . LEU A 1 94 ? -16.453 -7.555 21.786 1.00 95.50 94 LEU A N 1
ATOM 761 C CA . LEU A 1 94 ? -14.993 -7.618 21.731 1.00 95.50 94 LEU A CA 1
ATOM 762 C C . LEU A 1 94 ? -14.361 -7.199 23.063 1.00 95.50 94 LEU A C 1
ATOM 764 O O . LEU A 1 94 ? -13.478 -7.892 23.556 1.00 95.50 94 LEU A O 1
ATOM 768 N N . LYS A 1 95 ? -14.869 -6.130 23.688 1.00 94.94 95 LYS A N 1
ATOM 769 C CA . LYS A 1 95 ? -14.445 -5.660 25.014 1.00 94.94 95 LYS A CA 1
ATOM 770 C C . LYS A 1 95 ? -14.629 -6.749 26.074 1.00 94.94 95 LYS A C 1
ATOM 772 O O . LYS A 1 95 ? -13.716 -7.004 26.853 1.00 94.94 95 LYS A O 1
ATOM 777 N N . LYS A 1 96 ? -15.768 -7.450 26.080 1.00 96.56 96 LYS A N 1
ATOM 778 C CA . LYS A 1 96 ? -16.003 -8.595 26.975 1.00 96.56 96 LYS A CA 1
ATOM 779 C C . LYS A 1 96 ? -15.052 -9.753 26.660 1.00 96.56 96 LYS A C 1
ATOM 781 O O . LYS A 1 96 ? -14.434 -10.292 27.575 1.00 96.56 96 LYS A O 1
ATOM 786 N N . ALA A 1 97 ? -14.897 -10.101 25.382 1.00 96.62 97 ALA A N 1
ATOM 787 C CA . ALA A 1 97 ? -14.039 -11.200 24.943 1.00 96.62 97 ALA A CA 1
ATOM 788 C C . ALA A 1 97 ? -12.566 -11.001 25.336 1.00 96.62 97 ALA A C 1
ATOM 790 O O . ALA A 1 97 ? -11.893 -11.973 25.675 1.00 96.62 97 ALA A O 1
ATOM 791 N N . THR A 1 98 ? -12.071 -9.758 25.328 1.00 96.69 98 THR A N 1
ATOM 792 C CA . THR A 1 98 ? -10.692 -9.394 25.705 1.00 96.69 98 THR A CA 1
ATOM 793 C C . THR A 1 98 ? -10.526 -9.049 27.188 1.00 96.69 98 THR A C 1
ATOM 795 O O . THR A 1 98 ? -9.437 -8.639 27.596 1.00 96.69 98 THR A O 1
ATOM 798 N N . LYS A 1 99 ? -11.577 -9.213 28.008 1.00 96.31 99 LYS A N 1
ATOM 799 C CA . LYS A 1 99 ? -11.609 -8.814 29.427 1.00 96.31 99 LYS A CA 1
ATOM 800 C C . LYS A 1 99 ? -11.251 -7.334 29.623 1.00 96.31 99 LYS A C 1
ATOM 802 O O . LYS A 1 99 ? -10.372 -6.998 30.405 1.00 96.31 99 LYS A O 1
ATOM 807 N N . ASN A 1 100 ? -11.929 -6.455 28.889 1.00 95.31 100 ASN A N 1
ATOM 808 C CA . ASN A 1 100 ? -11.674 -5.015 28.827 1.00 95.31 100 ASN A CA 1
ATOM 809 C C . ASN A 1 100 ? -10.269 -4.660 28.311 1.00 95.31 100 ASN A C 1
ATOM 811 O O . ASN A 1 100 ? -9.657 -3.729 28.819 1.00 95.31 100 ASN A O 1
ATOM 815 N N . PHE A 1 101 ? -9.769 -5.379 27.298 1.00 95.25 101 PHE A N 1
ATOM 816 C CA . PHE A 1 101 ? -8.431 -5.155 26.724 1.00 95.25 101 PHE A CA 1
ATOM 817 C C . PHE A 1 101 ? -7.308 -5.272 27.770 1.00 95.25 101 PHE A C 1
ATOM 819 O O . PHE A 1 101 ? -6.388 -4.460 27.834 1.00 95.25 101 PHE A O 1
ATOM 826 N N . HIS A 1 102 ? -7.400 -6.301 28.617 1.00 95.25 102 HIS A N 1
ATOM 827 C CA . HIS A 1 102 ? -6.457 -6.516 29.712 1.00 95.25 102 HIS A CA 1
ATOM 828 C C . HIS A 1 102 ? -5.032 -6.783 29.201 1.00 95.25 102 HIS A C 1
ATOM 830 O O . HIS A 1 102 ? -4.847 -7.555 28.260 1.00 95.25 102 HIS A O 1
ATOM 836 N N . ALA A 1 103 ? -4.014 -6.231 29.868 1.00 95.25 103 ALA A N 1
ATOM 837 C CA . ALA A 1 103 ? -2.608 -6.372 29.471 1.00 95.25 103 ALA A CA 1
ATOM 838 C C . ALA A 1 103 ? -2.128 -7.835 29.377 1.00 95.25 103 ALA A C 1
ATOM 840 O O . ALA A 1 103 ? -1.342 -8.167 28.501 1.00 95.25 103 ALA A O 1
ATOM 841 N N . GLN A 1 104 ? -2.656 -8.742 30.209 1.00 96.12 104 GLN A N 1
ATOM 842 C CA . GLN A 1 104 ? -2.343 -10.184 30.128 1.00 96.12 104 GLN A CA 1
ATOM 843 C C . GLN A 1 104 ? -2.814 -10.850 28.827 1.00 96.12 104 GLN A C 1
ATOM 845 O O . GLN A 1 104 ? -2.327 -11.914 28.461 1.00 96.12 104 GLN A O 1
ATOM 850 N N . ASN A 1 105 ? -3.789 -10.250 28.144 1.00 95.06 105 ASN A N 1
ATOM 851 C CA . ASN A 1 105 ? -4.255 -10.719 26.850 1.00 95.06 105 ASN A CA 1
ATOM 852 C C . ASN A 1 105 ? -3.488 -10.056 25.699 1.00 95.06 105 ASN A C 1
ATOM 854 O O . ASN A 1 105 ? -3.819 -10.321 24.550 1.00 95.06 105 ASN A O 1
ATOM 858 N N . LEU A 1 106 ? -2.507 -9.187 25.953 1.00 96.00 106 LEU A N 1
ATOM 859 C CA . LEU A 1 106 ? -1.742 -8.547 24.890 1.00 96.00 106 LEU A CA 1
ATOM 860 C C . LEU A 1 106 ? -0.930 -9.601 24.124 1.00 96.00 106 LEU A C 1
ATOM 862 O O . LEU A 1 106 ? -0.118 -10.321 24.694 1.00 96.00 106 LEU A O 1
ATOM 866 N N . LEU A 1 107 ? -1.164 -9.676 22.818 1.00 96.50 107 LEU A N 1
ATOM 867 C CA . LEU A 1 107 ? -0.415 -10.519 21.889 1.00 96.50 107 LEU A CA 1
ATOM 868 C C . LEU A 1 107 ? 0.747 -9.754 21.248 1.00 96.50 107 LEU A C 1
ATOM 870 O O . LEU A 1 107 ? 1.765 -10.349 20.918 1.00 96.50 107 LEU A O 1
ATOM 874 N N . GLY A 1 108 ? 0.598 -8.440 21.064 1.00 93.44 108 GLY A N 1
ATOM 875 C CA . GLY A 1 108 ? 1.642 -7.583 20.508 1.00 93.44 108 GLY A CA 1
ATOM 876 C C . GLY A 1 108 ? 1.175 -6.148 20.287 1.00 93.44 108 GLY A C 1
ATOM 877 O O . GLY A 1 108 ? -0.007 -5.837 20.424 1.00 93.44 108 GLY A O 1
ATOM 878 N N . SER A 1 109 ? 2.101 -5.263 19.925 1.00 88.50 109 SER A N 1
ATOM 879 C CA . SER A 1 109 ? 1.823 -3.850 19.649 1.00 88.50 109 SER A CA 1
ATOM 880 C C . SER A 1 109 ? 2.652 -3.336 18.478 1.00 88.50 109 SER A C 1
ATOM 882 O O . SER A 1 109 ? 3.823 -3.683 18.362 1.00 88.50 109 SER A O 1
ATOM 884 N N . GLY A 1 110 ? 2.067 -2.472 17.646 1.00 80.00 110 GLY A N 1
ATOM 885 C CA . GLY A 1 110 ? 2.775 -1.803 16.550 1.00 80.00 110 GLY A CA 1
ATOM 886 C C . GLY A 1 110 ? 2.287 -0.375 16.296 1.00 80.00 110 GLY A C 1
ATOM 887 O O . GLY A 1 110 ? 1.579 0.218 17.121 1.00 80.00 110 GLY A O 1
ATOM 888 N N . GLY A 1 111 ? 2.647 0.174 15.130 1.00 72.94 111 GLY A N 1
ATOM 889 C CA . GLY A 1 111 ? 2.227 1.516 14.693 1.00 72.94 111 GLY A CA 1
ATOM 890 C C . GLY A 1 111 ? 0.705 1.687 14.628 1.00 72.94 111 GLY A C 1
ATOM 891 O O . GLY A 1 111 ? 0.182 2.737 14.968 1.00 72.94 111 GLY A O 1
ATOM 892 N N . PHE A 1 112 ? -0.016 0.606 14.335 1.00 74.56 112 PHE A N 1
ATOM 893 C CA . PHE A 1 112 ? -1.479 0.577 14.254 1.00 74.56 112 PHE A CA 1
ATOM 894 C C . PHE A 1 112 ? -2.180 0.261 15.585 1.00 74.56 112 PHE A C 1
ATOM 896 O O . PHE A 1 112 ? -3.383 0.017 15.586 1.00 74.56 112 PHE A O 1
ATOM 903 N N . GLY A 1 113 ? -1.437 0.202 16.693 1.00 84.88 113 GLY A N 1
ATOM 904 C CA . GLY A 1 113 ? -1.971 -0.074 18.028 1.00 84.88 113 GLY A CA 1
ATOM 905 C C . GLY A 1 113 ? -1.763 -1.514 18.529 1.00 84.88 113 GLY A C 1
ATOM 906 O O . GLY A 1 113 ? -1.064 -2.309 17.886 1.00 84.88 113 GLY A O 1
ATOM 907 N N . PRO A 1 114 ? -2.287 -1.827 19.727 1.00 92.25 114 PRO A N 1
ATOM 908 C CA . PRO A 1 114 ? -2.156 -3.132 20.372 1.00 92.25 114 PRO A CA 1
ATOM 909 C C . PRO A 1 114 ? -3.118 -4.191 19.807 1.00 92.25 114 PRO A C 1
ATOM 911 O O . PRO A 1 114 ? -4.209 -3.896 19.317 1.00 92.25 114 PRO A O 1
ATOM 914 N N . VAL A 1 115 ? -2.712 -5.456 19.900 1.00 95.81 115 VAL A N 1
ATOM 915 C CA . VAL A 1 115 ? -3.490 -6.639 19.519 1.00 95.81 115 VAL A CA 1
ATOM 916 C C . VAL A 1 115 ? -3.709 -7.495 20.758 1.00 95.81 115 VAL A C 1
ATOM 918 O O . VAL A 1 115 ? -2.743 -7.891 21.404 1.00 95.81 115 VAL A O 1
ATOM 921 N N . TYR A 1 116 ? -4.962 -7.818 21.072 1.00 97.25 116 TYR A N 1
ATOM 922 C CA . TYR A 1 116 ? -5.337 -8.599 22.251 1.00 97.25 116 TYR A CA 1
ATOM 923 C C . TYR A 1 116 ? -5.955 -9.945 21.882 1.00 97.25 116 TYR A C 1
ATOM 925 O O . TYR A 1 116 ? -6.751 -10.048 20.952 1.00 97.25 116 TYR A O 1
ATOM 933 N N . LYS A 1 117 ? -5.662 -10.970 22.672 1.00 97.50 117 LYS A N 1
ATOM 934 C CA . LYS A 1 117 ? -6.338 -12.261 22.679 1.00 97.50 117 LYS A CA 1
ATOM 935 C C . LYS A 1 117 ? -7.730 -12.099 23.281 1.00 97.50 117 LYS A C 1
ATOM 937 O O . LYS A 1 117 ? -7.891 -11.538 24.362 1.00 97.50 117 LYS A O 1
ATOM 942 N N . GLY A 1 118 ? -8.742 -12.615 22.598 1.00 96.56 118 GLY A N 1
ATOM 943 C CA . GLY A 1 118 ? -10.108 -12.673 23.099 1.00 96.56 118 GLY A CA 1
ATOM 944 C C . GLY A 1 118 ? -10.691 -14.074 22.987 1.00 96.56 118 GLY A C 1
ATOM 945 O O . GLY A 1 118 ? -10.274 -14.861 22.138 1.00 96.56 118 GLY A O 1
ATOM 946 N N . LYS A 1 119 ? -11.673 -14.375 23.836 1.00 97.19 119 LYS A N 1
ATOM 947 C CA . LYS A 1 119 ? -12.517 -15.570 23.718 1.00 97.19 119 LYS A CA 1
ATOM 948 C C . LYS A 1 119 ? -13.973 -15.133 23.596 1.00 97.19 119 LYS A C 1
ATOM 950 O O . LYS A 1 119 ? -14.504 -14.495 24.504 1.00 97.19 119 LYS A O 1
ATOM 955 N N . LEU A 1 120 ? -14.591 -15.427 22.456 1.00 93.69 120 LEU A N 1
ATOM 956 C CA . LEU A 1 120 ? -16.007 -15.166 22.214 1.00 93.69 120 LEU A CA 1
ATOM 957 C C . LEU A 1 120 ? -16.887 -16.084 23.076 1.00 93.69 120 LEU A C 1
ATOM 959 O O . LEU A 1 120 ? -16.424 -17.072 23.647 1.00 93.69 120 LEU A O 1
ATOM 963 N N . VAL A 1 121 ? -18.176 -15.747 23.171 1.00 93.06 121 VAL A N 1
ATOM 964 C CA . VAL A 1 121 ? -19.159 -16.506 23.970 1.00 93.06 121 VAL A CA 1
ATOM 965 C C . VAL A 1 121 ? -19.369 -17.932 23.459 1.00 93.06 121 VAL A C 1
ATOM 967 O O . VAL A 1 121 ? -19.634 -18.828 24.247 1.00 93.06 121 VAL A O 1
ATOM 970 N N . ASP A 1 122 ? -19.186 -18.142 22.159 1.00 90.31 122 ASP A N 1
ATOM 971 C CA . ASP A 1 122 ? -19.239 -19.446 21.492 1.00 90.31 122 ASP A CA 1
ATOM 972 C C . ASP A 1 122 ? -17.932 -20.249 21.638 1.00 90.31 122 ASP A C 1
ATOM 974 O O . ASP A 1 122 ? -17.770 -21.306 21.037 1.00 90.31 122 ASP A O 1
ATOM 978 N N . GLY A 1 123 ? -16.974 -19.744 22.420 1.00 91.25 123 GLY A N 1
ATOM 979 C CA . GLY A 1 123 ? -15.688 -20.383 22.660 1.00 91.25 123 GLY A CA 1
ATOM 980 C C . GLY A 1 123 ? -14.623 -20.100 21.602 1.00 91.25 123 GLY A C 1
ATOM 981 O O . GLY A 1 123 ? -13.464 -20.447 21.842 1.00 91.25 123 GLY A O 1
ATOM 982 N N . ARG A 1 124 ? -14.953 -19.431 20.486 1.00 91.81 124 ARG A N 1
ATOM 983 C CA . ARG A 1 124 ? -13.973 -19.096 19.444 1.00 91.81 124 ARG A CA 1
ATOM 984 C C . ARG A 1 124 ? -12.912 -18.136 19.978 1.00 91.81 124 ARG A C 1
ATOM 986 O O . ARG A 1 124 ? -13.218 -17.097 20.570 1.00 91.81 124 ARG A O 1
ATOM 993 N N . MET A 1 125 ? -11.652 -18.477 19.731 1.00 93.50 125 MET A N 1
ATOM 994 C CA . MET A 1 125 ? -10.513 -17.617 20.039 1.00 93.50 125 MET A CA 1
ATOM 995 C C . MET A 1 125 ? -10.332 -16.586 18.926 1.00 93.50 125 MET A C 1
ATOM 997 O O . MET A 1 125 ? -10.378 -16.929 17.748 1.00 93.50 125 MET A O 1
ATOM 1001 N N . ILE A 1 126 ? -10.124 -15.327 19.302 1.00 94.69 126 ILE A N 1
ATOM 1002 C CA . ILE A 1 126 ? -9.955 -14.212 18.367 1.00 94.69 126 ILE A CA 1
ATOM 1003 C C . ILE A 1 126 ? -8.741 -13.362 18.737 1.00 94.69 126 ILE A C 1
ATOM 1005 O O . ILE A 1 126 ? -8.328 -13.317 19.897 1.00 94.69 126 ILE A O 1
ATOM 1009 N N . ALA A 1 127 ? -8.209 -12.643 17.753 1.00 96.06 127 ALA A N 1
ATOM 1010 C CA . ALA A 1 127 ? -7.274 -11.548 17.962 1.00 96.06 127 ALA A CA 1
ATOM 1011 C C . ALA A 1 127 ? -7.988 -10.229 17.642 1.00 96.06 127 ALA A C 1
ATOM 1013 O O . ALA A 1 127 ? -8.496 -10.039 16.538 1.00 96.06 127 ALA A O 1
ATOM 1014 N N . VAL A 1 128 ? -8.050 -9.322 18.613 1.00 94.06 128 VAL A N 1
ATOM 1015 C CA . VAL A 1 128 ? -8.694 -8.013 18.482 1.00 94.06 128 VAL A CA 1
ATOM 1016 C C . VAL A 1 128 ? -7.614 -6.949 18.388 1.00 94.06 128 VAL A C 1
ATOM 1018 O O . VAL A 1 128 ? -6.927 -6.670 19.369 1.00 94.06 128 VAL A O 1
ATOM 1021 N N . LYS A 1 129 ? -7.466 -6.348 17.208 1.00 93.69 129 LYS A N 1
ATOM 1022 C CA . LYS A 1 129 ? -6.574 -5.207 16.994 1.00 93.69 129 LYS A CA 1
ATOM 1023 C C . LYS A 1 129 ? -7.306 -3.918 17.349 1.00 93.69 129 LYS A C 1
ATOM 1025 O O . LYS A 1 129 ? -8.302 -3.577 16.715 1.00 93.69 129 LYS A O 1
ATOM 1030 N N . GLN A 1 130 ? -6.819 -3.221 18.365 1.00 89.69 130 GLN A N 1
ATOM 1031 C CA . GLN A 1 130 ? -7.326 -1.913 18.748 1.00 89.69 130 GLN A CA 1
ATOM 1032 C C . GLN A 1 130 ? -6.551 -0.852 17.969 1.00 89.69 130 GLN A C 1
ATOM 1034 O O . GLN A 1 130 ? -5.344 -0.707 18.148 1.00 89.69 130 GLN A O 1
ATOM 1039 N N . LEU A 1 131 ? -7.240 -0.133 17.084 1.00 84.88 131 LEU A N 1
ATOM 1040 C CA . LEU A 1 131 ? -6.623 0.923 16.290 1.00 84.88 131 LEU A CA 1
ATOM 1041 C C . LEU A 1 131 ? -6.392 2.160 17.161 1.00 84.88 131 LEU A C 1
ATOM 1043 O O . LEU A 1 131 ? -7.334 2.689 17.748 1.00 84.88 131 LEU A O 1
ATOM 1047 N N . SER A 1 132 ? -5.142 2.612 17.245 1.00 77.12 132 SER A N 1
ATOM 1048 C CA . SER A 1 132 ? -4.795 3.889 17.875 1.00 77.12 132 SER A CA 1
ATOM 1049 C C . SER A 1 132 ? -5.035 5.022 16.877 1.00 77.12 132 SER A C 1
ATOM 1051 O O . SER A 1 132 ? -4.322 5.103 15.880 1.00 77.12 132 SER A O 1
ATOM 1053 N N . LEU A 1 133 ? -6.025 5.881 17.135 1.00 65.44 133 LEU A N 1
ATOM 1054 C CA . LEU A 1 133 ? -6.325 7.039 16.279 1.00 65.44 133 LEU A CA 1
ATOM 1055 C C . LEU A 1 133 ? -5.298 8.171 16.448 1.00 65.44 133 LEU A C 1
ATOM 1057 O O . LEU A 1 133 ? -5.050 8.911 15.502 1.00 65.44 133 LEU A O 1
ATOM 1061 N N . ASP A 1 134 ? -4.658 8.243 17.616 1.00 62.50 134 ASP A N 1
ATOM 1062 C CA . ASP A 1 134 ? -3.767 9.348 17.997 1.00 62.50 134 ASP A CA 1
ATOM 1063 C C . ASP A 1 134 ? -2.314 9.129 17.548 1.00 62.50 134 ASP A C 1
ATOM 1065 O O . ASP A 1 134 ? -1.474 10.024 17.640 1.00 62.50 134 ASP A O 1
ATOM 1069 N N . LYS A 1 135 ? -1.983 7.922 17.064 1.00 61.09 135 LYS A N 1
ATOM 1070 C CA . LYS A 1 135 ? -0.659 7.656 16.498 1.00 61.09 135 LYS A CA 1
ATOM 1071 C C . LYS A 1 135 ? -0.603 8.281 15.109 1.00 61.09 135 LYS A C 1
ATOM 1073 O O . LYS A 1 135 ? -1.318 7.852 14.208 1.00 61.09 135 LYS A O 1
ATOM 1078 N N . SER A 1 136 ? 0.243 9.303 14.988 1.00 56.25 136 SER A N 1
ATOM 1079 C CA . SER A 1 136 ? 0.494 10.102 13.788 1.00 56.25 136 SER A CA 1
ATOM 1080 C C . SER A 1 136 ? 0.519 9.250 12.510 1.00 56.25 136 SER A C 1
ATOM 1082 O O . SER A 1 136 ? 1.511 8.603 12.187 1.00 56.25 136 SER A O 1
ATOM 1084 N N . GLN A 1 137 ? -0.584 9.291 11.759 1.00 61.19 137 GLN A N 1
ATOM 1085 C CA . GLN A 1 137 ? -0.628 8.923 10.339 1.00 61.19 137 GLN A CA 1
ATOM 1086 C C . GLN A 1 137 ? -0.130 10.085 9.464 1.00 61.19 137 GLN A C 1
ATOM 1088 O O . GLN A 1 137 ? -0.363 10.100 8.257 1.00 61.19 137 GLN A O 1
ATOM 1093 N N . GLN A 1 138 ? 0.518 11.094 10.058 1.00 61.50 138 GLN A N 1
ATOM 1094 C CA . GLN A 1 138 ? 0.916 12.309 9.357 1.00 61.50 138 GLN A CA 1
ATOM 1095 C C . GLN A 1 138 ? 1.830 11.977 8.175 1.00 61.50 138 GLN A C 1
ATOM 1097 O O . GLN A 1 138 ? 1.523 12.371 7.056 1.00 61.50 138 GLN A O 1
ATOM 1102 N N . GLY A 1 139 ? 2.863 11.155 8.394 1.00 68.56 139 GLY A N 1
ATOM 1103 C CA . GLY A 1 139 ? 3.770 10.734 7.323 1.00 68.56 139 GLY A CA 1
ATOM 1104 C C . GLY A 1 139 ? 3.082 9.911 6.228 1.00 68.56 139 GLY A C 1
ATOM 1105 O O . GLY A 1 139 ? 3.379 10.085 5.052 1.00 68.56 139 GLY A O 1
ATOM 1106 N N . GLU A 1 140 ? 2.111 9.063 6.584 1.00 75.31 140 GLU A N 1
ATOM 1107 C CA . GLU A 1 140 ? 1.313 8.305 5.606 1.00 75.31 140 GLU A CA 1
ATOM 1108 C C . GLU A 1 140 ? 0.424 9.239 4.770 1.00 75.31 140 GLU A C 1
ATOM 1110 O O . GLU A 1 140 ? 0.276 9.063 3.563 1.00 75.31 140 GLU A O 1
ATOM 1115 N N . THR A 1 141 ? -0.113 10.290 5.390 1.00 73.88 141 THR A N 1
ATOM 1116 C CA . THR A 1 141 ? -0.963 11.288 4.728 1.00 73.88 141 THR A CA 1
ATOM 1117 C C . THR A 1 141 ? -0.186 12.199 3.802 1.00 73.88 141 THR A C 1
ATOM 1119 O O . THR A 1 141 ? -0.607 12.412 2.665 1.00 73.88 141 THR A O 1
ATOM 1122 N N . GLU A 1 142 ? 0.953 12.704 4.261 1.00 79.00 142 GLU A N 1
ATOM 1123 C CA . GLU A 1 142 ? 1.856 13.525 3.458 1.00 79.00 142 GLU A CA 1
ATOM 1124 C C . GLU A 1 142 ? 2.370 12.734 2.252 1.00 79.00 142 GLU A C 1
ATOM 1126 O O . GLU A 1 142 ? 2.286 13.217 1.121 1.00 79.00 142 GLU A O 1
ATOM 1131 N N . PHE A 1 143 ? 2.771 11.478 2.465 1.00 84.94 143 PHE A N 1
ATOM 1132 C CA . PHE A 1 143 ? 3.203 10.593 1.388 1.00 84.94 143 PHE A CA 1
ATOM 1133 C C . PHE A 1 143 ? 2.093 10.323 0.367 1.00 84.94 143 PHE A C 1
ATOM 1135 O O . PHE A 1 143 ? 2.319 10.450 -0.832 1.00 84.94 143 PHE A O 1
ATOM 1142 N N . LEU A 1 144 ? 0.878 9.977 0.807 1.00 85.19 144 LEU A N 1
ATOM 1143 C CA . LEU A 1 144 ? -0.238 9.727 -0.113 1.00 85.19 144 LEU A CA 1
ATOM 1144 C C . LEU A 1 144 ? -0.629 10.983 -0.905 1.00 85.19 144 LEU A C 1
ATOM 1146 O O . LEU A 1 144 ? -0.983 10.879 -2.081 1.00 85.19 144 LEU A O 1
ATOM 1150 N N . ALA A 1 145 ? -0.547 12.164 -0.286 1.00 84.44 145 ALA A N 1
ATOM 1151 C CA . ALA A 1 145 ? -0.784 13.438 -0.959 1.00 84.44 145 ALA A CA 1
ATOM 1152 C C . ALA A 1 145 ? 0.271 13.718 -2.042 1.00 84.44 145 ALA A C 1
ATOM 1154 O O . ALA A 1 145 ? -0.076 14.119 -3.157 1.00 84.44 145 ALA A O 1
ATOM 1155 N N . GLU A 1 146 ? 1.547 13.485 -1.735 1.00 87.75 146 GLU A N 1
ATOM 1156 C CA . GLU A 1 146 ? 2.648 13.619 -2.688 1.00 87.75 146 GLU A CA 1
ATOM 1157 C C . GLU A 1 146 ? 2.546 12.591 -3.823 1.00 87.75 146 GLU A C 1
ATOM 1159 O O . GLU A 1 146 ? 2.616 12.955 -4.998 1.00 87.75 146 GLU A O 1
ATOM 1164 N N . ALA A 1 147 ? 2.273 11.328 -3.493 1.00 89.88 147 ALA A N 1
ATOM 1165 C CA . ALA A 1 147 ? 2.084 10.253 -4.459 1.00 89.88 147 ALA A CA 1
ATOM 1166 C C . ALA A 1 147 ? 0.941 10.561 -5.436 1.00 89.88 147 ALA A C 1
ATOM 1168 O O . ALA A 1 147 ? 1.088 10.375 -6.645 1.00 89.88 147 ALA A O 1
ATOM 1169 N N . TRP A 1 148 ? -0.188 11.074 -4.934 1.00 89.00 148 TRP A N 1
ATOM 1170 C CA . TRP A 1 148 ? -1.313 11.484 -5.775 1.00 89.00 148 TRP A CA 1
ATOM 1171 C C . TRP A 1 148 ? -0.939 12.642 -6.709 1.00 89.00 148 TRP A C 1
ATOM 1173 O O . TRP A 1 148 ? -1.237 12.607 -7.902 1.00 89.00 148 TRP A O 1
ATOM 1183 N N . LYS A 1 149 ? -0.225 13.648 -6.195 1.00 89.19 149 LYS A N 1
ATOM 1184 C CA . LYS A 1 149 ? 0.260 14.784 -6.994 1.00 89.19 149 LYS A CA 1
ATOM 1185 C C . LYS A 1 149 ? 1.190 14.335 -8.127 1.00 89.19 149 LYS A C 1
ATOM 1187 O O . LYS A 1 149 ? 1.116 14.877 -9.229 1.00 89.19 149 LYS A O 1
ATOM 1192 N N . LEU A 1 150 ? 2.066 13.364 -7.872 1.00 90.25 150 LEU A N 1
ATOM 1193 C CA . LEU A 1 150 ? 2.941 12.784 -8.895 1.00 90.25 150 LEU A CA 1
ATOM 1194 C C . LEU A 1 150 ? 2.156 11.961 -9.922 1.00 90.25 150 LEU A C 1
ATOM 1196 O O . LEU A 1 150 ? 2.455 12.027 -11.114 1.00 90.25 150 LEU A O 1
ATOM 1200 N N . TYR A 1 151 ? 1.119 11.251 -9.478 1.00 88.06 151 TYR A N 1
ATOM 1201 C CA . TYR A 1 151 ? 0.210 10.507 -10.347 1.00 88.06 151 TYR A CA 1
ATOM 1202 C C . TYR A 1 151 ? -0.550 11.409 -11.323 1.00 88.06 151 TYR A C 1
ATOM 1204 O O . TYR A 1 151 ? -0.521 11.156 -12.525 1.00 88.06 151 TYR A O 1
ATOM 1212 N N . GLU A 1 152 ? -1.141 12.510 -10.846 1.00 86.62 152 GLU A N 1
ATOM 1213 C CA . GLU A 1 152 ? -1.823 13.493 -11.707 1.00 86.62 152 GLU A CA 1
ATOM 1214 C C . GLU A 1 152 ? -0.883 14.109 -12.753 1.00 86.62 152 GLU A C 1
ATOM 1216 O O . GLU A 1 152 ? -1.289 14.398 -13.877 1.00 86.62 152 GLU A O 1
ATOM 1221 N N . ARG A 1 153 ? 0.394 14.284 -12.401 1.00 87.62 153 ARG A N 1
ATOM 1222 C CA . ARG A 1 153 ? 1.425 14.842 -13.288 1.00 87.62 153 ARG A CA 1
ATOM 1223 C C . ARG A 1 153 ? 2.043 13.814 -14.234 1.00 87.62 153 ARG A C 1
ATOM 1225 O O . ARG A 1 153 ? 2.958 14.166 -14.970 1.00 87.62 153 ARG A O 1
ATOM 1232 N N . SER A 1 154 ? 1.586 12.558 -14.207 1.00 83.75 154 SER A N 1
ATOM 1233 C CA . SER A 1 154 ? 2.208 11.437 -14.931 1.00 83.75 154 SER A CA 1
ATOM 1234 C C . SER A 1 154 ? 3.699 11.244 -1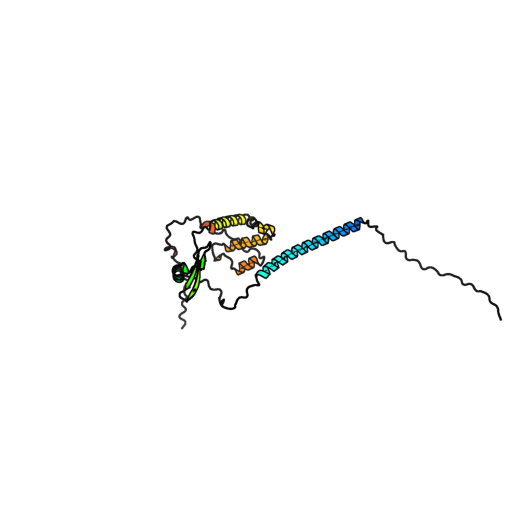4.606 1.00 83.75 154 SER A C 1
ATOM 1236 O O . SER A 1 154 ? 4.436 10.651 -15.388 1.00 83.75 154 SER A O 1
ATOM 1238 N N . ASN A 1 155 ? 4.146 11.708 -13.434 1.00 87.50 155 ASN A N 1
ATOM 1239 C CA . ASN A 1 155 ? 5.536 11.644 -12.976 1.00 87.50 155 ASN A CA 1
ATOM 1240 C C . ASN A 1 155 ? 5.703 10.641 -11.826 1.00 87.50 155 ASN A C 1
ATOM 1242 O O . ASN A 1 155 ? 6.338 10.903 -10.807 1.00 87.50 155 ASN A O 1
ATOM 1246 N N . VAL A 1 156 ? 5.081 9.471 -11.962 1.00 86.12 156 VAL A N 1
ATOM 1247 C CA . VAL A 1 156 ? 5.042 8.457 -10.897 1.00 86.12 156 VAL A CA 1
ATOM 1248 C C . VAL A 1 156 ? 6.386 7.771 -10.650 1.00 86.12 156 VAL A C 1
ATOM 1250 O O . VAL A 1 156 ? 6.565 7.115 -9.629 1.00 86.12 156 VAL A O 1
ATOM 1253 N N . LEU A 1 157 ? 7.341 7.914 -11.572 1.00 88.38 157 LEU A N 1
ATOM 1254 C CA . LEU A 1 157 ? 8.685 7.351 -11.439 1.00 88.38 157 LEU A CA 1
ATOM 1255 C C . LEU A 1 157 ? 9.455 7.991 -10.282 1.00 88.38 157 LEU A C 1
ATOM 1257 O O . LEU A 1 157 ? 10.302 7.334 -9.674 1.00 88.38 157 LEU A O 1
ATOM 1261 N N . GLU A 1 158 ? 9.120 9.235 -9.927 1.00 88.38 158 GLU A N 1
ATOM 1262 C CA . GLU A 1 158 ? 9.660 9.905 -8.743 1.00 88.38 158 GLU A CA 1
ATOM 1263 C C . GLU A 1 158 ? 9.315 9.178 -7.442 1.00 88.38 158 GLU A C 1
ATOM 1265 O O . GLU A 1 158 ? 10.118 9.203 -6.514 1.00 88.38 158 GLU A O 1
ATOM 1270 N N . LEU A 1 159 ? 8.206 8.432 -7.418 1.00 87.88 159 LEU A N 1
ATOM 1271 C CA . LEU A 1 159 ? 7.794 7.621 -6.274 1.00 87.88 159 LEU A CA 1
ATOM 1272 C C . LEU A 1 159 ? 8.641 6.348 -6.099 1.00 87.88 159 LEU A C 1
ATOM 1274 O O . LEU A 1 159 ? 8.628 5.734 -5.034 1.00 87.88 159 LEU A O 1
ATOM 1278 N N . VAL A 1 160 ? 9.354 5.914 -7.144 1.00 88.81 160 VAL A N 1
ATOM 1279 C CA . VAL A 1 160 ? 10.148 4.680 -7.110 1.00 88.81 160 VAL A CA 1
ATOM 1280 C C . VAL A 1 160 ? 11.417 4.898 -6.298 1.00 88.81 160 VAL A C 1
ATOM 1282 O O . VAL A 1 160 ? 12.209 5.790 -6.622 1.00 88.81 160 VAL A O 1
ATOM 1285 N N . ASP A 1 161 ? 11.632 4.027 -5.307 1.00 87.50 161 ASP A N 1
ATOM 1286 C CA . ASP A 1 161 ? 12.837 4.001 -4.476 1.00 87.50 161 ASP A CA 1
ATOM 1287 C C . ASP A 1 161 ? 14.107 4.060 -5.353 1.00 87.50 161 ASP A C 1
ATOM 1289 O O . ASP A 1 161 ? 14.249 3.255 -6.283 1.00 87.50 161 ASP A O 1
ATOM 1293 N N . PRO A 1 162 ? 15.052 4.978 -5.076 1.00 85.50 162 PRO A N 1
ATOM 1294 C CA . PRO A 1 162 ? 16.303 5.094 -5.818 1.00 85.50 162 PRO A CA 1
ATOM 1295 C C . PRO A 1 162 ? 17.084 3.782 -5.973 1.00 85.50 162 PRO A C 1
ATOM 1297 O O . PRO A 1 162 ? 17.727 3.588 -7.002 1.00 85.50 162 PRO A O 1
ATOM 1300 N N . LYS A 1 163 ? 17.019 2.866 -4.997 1.00 83.06 163 LYS A N 1
ATOM 1301 C CA . LYS A 1 163 ? 17.672 1.549 -5.071 1.00 83.06 163 LYS A CA 1
ATOM 1302 C C . LYS A 1 163 ? 17.053 0.666 -6.151 1.00 83.06 163 LYS A C 1
ATOM 1304 O O . LYS A 1 163 ? 17.782 0.035 -6.904 1.00 83.06 163 LYS A O 1
ATOM 1309 N N . LEU A 1 164 ? 15.729 0.702 -6.307 1.00 81.69 164 LEU A N 1
ATOM 1310 C CA . LEU A 1 164 ? 15.036 -0.035 -7.371 1.00 81.69 164 LEU A CA 1
ATOM 1311 C C . LEU A 1 164 ? 15.361 0.517 -8.764 1.00 81.69 164 LEU A C 1
ATOM 1313 O O . LEU A 1 164 ? 15.306 -0.217 -9.749 1.00 81.69 164 LEU A O 1
ATOM 1317 N N . ARG A 1 165 ? 15.743 1.798 -8.866 1.00 80.75 165 ARG A N 1
ATOM 1318 C CA . ARG A 1 165 ? 16.200 2.383 -10.136 1.00 80.75 165 ARG A CA 1
ATOM 1319 C C . ARG A 1 165 ? 17.537 1.804 -10.597 1.00 80.75 165 ARG A C 1
ATOM 1321 O O . ARG A 1 165 ? 17.757 1.710 -11.800 1.00 80.75 165 ARG A O 1
ATOM 1328 N N . GLN A 1 166 ? 18.404 1.414 -9.661 1.00 78.44 166 GLN A N 1
ATOM 1329 C CA . GLN A 1 166 ? 19.722 0.845 -9.965 1.00 78.44 166 GLN A CA 1
ATOM 1330 C C . GLN A 1 166 ? 19.608 -0.573 -10.538 1.00 78.44 166 GLN A C 1
ATOM 1332 O O . GLN A 1 166 ? 20.316 -0.904 -11.486 1.00 78.44 166 GLN A O 1
ATOM 1337 N N . ASP A 1 167 ? 18.667 -1.367 -10.022 1.00 77.88 167 ASP A N 1
ATOM 1338 C CA . ASP A 1 167 ? 18.423 -2.747 -10.468 1.00 77.88 167 ASP A CA 1
ATOM 1339 C C . ASP A 1 167 ? 17.663 -2.822 -11.809 1.00 77.88 167 ASP A C 1
ATOM 1341 O O . ASP A 1 167 ? 17.670 -3.851 -12.489 1.00 77.88 167 ASP A O 1
ATOM 1345 N N . GLY A 1 168 ? 17.056 -1.706 -12.226 1.00 79.81 168 GLY A N 1
ATOM 1346 C CA . GLY A 1 168 ? 16.301 -1.571 -13.466 1.00 79.81 168 GLY A CA 1
ATOM 1347 C C . GLY A 1 168 ? 14.896 -2.166 -13.365 1.00 79.81 168 GLY A C 1
ATOM 1348 O O . GLY A 1 168 ? 14.699 -3.333 -13.038 1.00 79.81 168 GLY A O 1
ATOM 1349 N N . PHE A 1 169 ? 13.889 -1.372 -13.718 1.00 83.62 169 PHE A N 1
ATOM 1350 C CA . PHE A 1 169 ? 12.489 -1.793 -13.734 1.00 83.62 169 PHE A CA 1
ATOM 1351 C C . PHE A 1 169 ? 11.824 -1.413 -15.058 1.00 83.62 169 PHE A C 1
ATOM 1353 O O . PHE A 1 169 ? 12.316 -0.578 -15.818 1.00 83.62 169 PHE A O 1
ATOM 1360 N N . VAL A 1 170 ? 10.690 -2.044 -15.354 1.00 87.12 170 VAL A N 1
ATOM 1361 C CA . VAL A 1 170 ? 9.864 -1.684 -16.507 1.00 87.12 170 VAL A CA 1
ATOM 1362 C C . VAL A 1 170 ? 8.890 -0.596 -16.061 1.00 87.12 170 VAL A C 1
ATOM 1364 O O . VAL A 1 170 ? 8.030 -0.848 -15.223 1.00 87.12 170 VAL A O 1
ATOM 1367 N N . GLU A 1 171 ? 8.998 0.610 -16.623 1.00 85.69 171 GLU A N 1
ATOM 1368 C CA . GLU A 1 171 ? 8.158 1.761 -16.237 1.00 85.69 171 GLU A CA 1
ATOM 1369 C C . GLU A 1 171 ? 6.657 1.462 -16.308 1.00 85.69 171 GLU A C 1
ATOM 1371 O O . GLU A 1 171 ? 5.891 1.892 -15.448 1.00 85.69 171 GLU A O 1
ATOM 1376 N N . LYS A 1 172 ? 6.238 0.661 -17.295 1.00 84.06 172 LYS A N 1
ATOM 1377 C CA . LYS A 1 172 ? 4.843 0.224 -17.441 1.00 84.06 172 LYS A CA 1
ATOM 1378 C C . LYS A 1 172 ? 4.351 -0.573 -16.235 1.00 84.06 172 LYS A C 1
ATOM 1380 O O . LYS A 1 172 ? 3.220 -0.372 -15.810 1.00 84.06 172 LYS A O 1
ATOM 1385 N N . ASP A 1 173 ? 5.199 -1.428 -15.672 1.00 84.75 173 ASP A N 1
ATOM 1386 C CA . ASP A 1 173 ? 4.835 -2.271 -14.533 1.00 84.75 173 ASP A CA 1
ATOM 1387 C C . ASP A 1 173 ? 4.717 -1.413 -13.256 1.00 84.75 173 ASP A C 1
ATOM 1389 O O . ASP A 1 173 ? 3.833 -1.639 -12.432 1.00 84.75 173 ASP A O 1
ATOM 1393 N N . VAL A 1 174 ? 5.539 -0.361 -13.128 1.00 88.06 174 VAL A N 1
ATOM 1394 C CA . VAL A 1 174 ? 5.431 0.636 -12.047 1.00 88.06 174 VAL A CA 1
ATOM 1395 C C . VAL A 1 174 ? 4.152 1.459 -12.170 1.00 88.06 174 VAL A C 1
ATOM 1397 O O . VAL A 1 174 ? 3.408 1.582 -11.199 1.00 88.06 174 VAL A O 1
ATOM 1400 N N . LEU A 1 175 ? 3.870 1.995 -13.360 1.00 87.38 175 LEU A N 1
ATOM 1401 C CA . LEU A 1 175 ? 2.634 2.731 -13.643 1.00 87.38 175 LEU A CA 1
ATOM 1402 C C . LEU A 1 175 ? 1.401 1.885 -13.309 1.00 87.38 175 LEU A C 1
ATOM 1404 O O . LEU A 1 175 ? 0.484 2.358 -12.640 1.00 87.38 175 LEU A O 1
ATOM 1408 N N . GLN A 1 176 ? 1.411 0.621 -13.729 1.00 87.00 176 GLN A N 1
ATOM 1409 C CA . GLN A 1 176 ? 0.347 -0.338 -13.464 1.00 87.00 176 GLN A CA 1
ATOM 1410 C C . GLN A 1 176 ? 0.195 -0.615 -11.964 1.00 87.00 176 GLN A C 1
ATOM 1412 O O . GLN A 1 176 ? -0.914 -0.535 -11.440 1.00 87.00 176 GLN A O 1
ATOM 1417 N N . ALA A 1 177 ? 1.293 -0.867 -11.247 1.00 88.69 177 ALA A N 1
ATOM 1418 C CA . ALA A 1 177 ? 1.263 -1.100 -9.805 1.00 88.69 177 ALA A CA 1
ATOM 1419 C C . ALA A 1 177 ? 0.719 0.109 -9.026 1.00 88.69 177 ALA A C 1
ATOM 1421 O O . ALA A 1 177 ? -0.125 -0.052 -8.145 1.00 88.69 177 ALA A O 1
ATOM 1422 N N . ILE A 1 178 ? 1.155 1.321 -9.377 1.00 89.88 178 ILE A N 1
ATOM 1423 C CA . ILE A 1 178 ? 0.711 2.563 -8.732 1.00 89.88 178 ILE A CA 1
ATOM 1424 C C . ILE A 1 178 ? -0.767 2.829 -9.028 1.00 89.88 178 ILE A C 1
ATOM 1426 O O . ILE A 1 178 ? -1.531 3.178 -8.130 1.00 89.88 178 ILE A O 1
ATOM 1430 N N . HIS A 1 179 ? -1.204 2.602 -10.264 1.00 88.31 179 HIS A N 1
ATOM 1431 C CA . HIS A 1 179 ? -2.609 2.727 -10.627 1.00 88.31 179 HIS A CA 1
ATOM 1432 C C . HIS A 1 179 ? -3.503 1.763 -9.833 1.00 88.31 179 HIS A C 1
ATOM 1434 O O . HIS A 1 179 ? -4.505 2.176 -9.248 1.00 88.31 179 HIS A O 1
ATOM 1440 N N . VAL A 1 180 ? -3.110 0.487 -9.752 1.00 89.75 180 VAL A N 1
ATOM 1441 C CA . VAL A 1 180 ? -3.813 -0.528 -8.956 1.00 89.75 180 VAL A CA 1
ATOM 1442 C C . VAL A 1 180 ? -3.836 -0.145 -7.472 1.00 89.75 180 VAL A C 1
ATOM 1444 O O . VAL A 1 180 ? -4.872 -0.288 -6.823 1.00 89.75 180 VAL A O 1
ATOM 1447 N N . ALA A 1 181 ? -2.740 0.406 -6.939 1.00 90.19 181 ALA A N 1
ATOM 1448 C CA . ALA A 1 181 ? -2.697 0.903 -5.566 1.00 90.19 181 ALA A CA 1
ATOM 1449 C C . ALA A 1 181 ? -3.744 2.004 -5.323 1.00 90.19 181 ALA A C 1
ATOM 1451 O O . ALA A 1 181 ? -4.472 1.945 -4.332 1.00 90.19 181 ALA A O 1
ATOM 1452 N N . PHE A 1 182 ? -3.904 2.957 -6.245 1.00 88.94 182 PHE A N 1
ATOM 1453 C CA . PHE A 1 182 ? -4.927 3.998 -6.111 1.00 88.94 182 PHE A CA 1
ATOM 1454 C C . PHE A 1 182 ? -6.362 3.474 -6.227 1.00 88.94 182 PHE A C 1
ATOM 1456 O O . PHE A 1 182 ? -7.237 3.974 -5.519 1.00 88.94 182 PHE A O 1
ATOM 1463 N N . LEU A 1 183 ? -6.618 2.439 -7.035 1.00 88.25 183 LEU A N 1
ATOM 1464 C CA . LEU A 1 183 ? -7.921 1.760 -7.052 1.00 88.25 183 LEU A CA 1
ATOM 1465 C C . LEU A 1 183 ? -8.233 1.099 -5.697 1.00 88.25 183 LEU A C 1
ATOM 1467 O O . LEU A 1 183 ? -9.355 1.184 -5.200 1.00 88.25 183 LEU A O 1
ATOM 1471 N N . CYS A 1 184 ? -7.232 0.501 -5.046 1.00 88.38 184 CYS A N 1
ATOM 1472 C CA . CYS A 1 184 ? -7.379 -0.093 -3.713 1.00 88.38 184 CYS A CA 1
ATOM 1473 C C . CYS A 1 184 ? -7.628 0.942 -2.605 1.00 88.38 184 CYS A C 1
ATOM 1475 O O . CYS A 1 184 ? -8.273 0.628 -1.603 1.00 88.38 184 CYS A O 1
ATOM 1477 N N . LEU A 1 185 ? -7.132 2.170 -2.770 1.00 86.38 185 LEU A N 1
ATOM 1478 C CA . LEU A 1 185 ? -7.253 3.252 -1.787 1.00 86.38 185 LEU A CA 1
ATOM 1479 C C . LEU A 1 185 ? -8.564 4.046 -1.892 1.00 86.38 185 LEU A C 1
ATOM 1481 O O . LEU A 1 185 ? -8.760 5.021 -1.163 1.00 86.38 185 LEU A O 1
ATOM 1485 N N . GLN A 1 186 ? -9.488 3.641 -2.765 1.00 83.75 186 GLN A N 1
ATOM 1486 C CA . GLN A 1 186 ? -10.754 4.347 -2.928 1.00 83.75 186 GLN A CA 1
ATOM 1487 C C . GLN A 1 186 ? -11.582 4.366 -1.639 1.00 83.75 186 GLN A C 1
ATOM 1489 O O . GLN A 1 186 ? -11.580 3.429 -0.835 1.00 83.75 186 GLN A O 1
ATOM 1494 N N . ALA A 1 187 ? -12.297 5.470 -1.427 1.00 78.19 187 ALA A N 1
ATOM 1495 C CA . ALA A 1 187 ? -12.997 5.741 -0.175 1.00 78.19 187 ALA A CA 1
ATOM 1496 C C . ALA A 1 187 ? -14.129 4.748 0.104 1.00 78.19 187 ALA A C 1
ATOM 1498 O O . ALA A 1 187 ? -14.306 4.301 1.237 1.00 78.19 187 ALA A O 1
ATOM 1499 N N . TYR A 1 188 ? -14.865 4.381 -0.944 1.00 77.06 188 TYR A N 1
ATOM 1500 C CA . TYR A 1 188 ? -15.985 3.457 -0.856 1.00 77.06 188 TYR A CA 1
ATOM 1501 C C . TYR A 1 188 ? -15.514 2.025 -1.133 1.00 77.06 188 TYR A C 1
ATOM 1503 O O . TYR A 1 188 ? -14.894 1.787 -2.172 1.00 77.06 188 TYR A O 1
ATOM 1511 N N . PRO A 1 189 ? -15.826 1.050 -0.256 1.00 79.38 189 PRO A N 1
ATOM 1512 C CA . PRO A 1 189 ? -15.452 -0.349 -0.463 1.00 79.38 189 PRO A CA 1
ATOM 1513 C C . PRO A 1 189 ? -15.975 -0.935 -1.774 1.00 79.38 189 PRO A C 1
ATOM 1515 O O . PRO A 1 189 ? -15.323 -1.787 -2.359 1.00 79.38 189 PRO A O 1
ATOM 1518 N N . THR A 1 190 ? -17.130 -0.458 -2.239 1.00 79.62 190 THR A N 1
ATOM 1519 C CA . THR A 1 190 ? -17.777 -0.889 -3.485 1.00 79.62 190 THR A CA 1
ATOM 1520 C C . THR A 1 190 ? -17.031 -0.463 -4.744 1.00 79.62 190 THR A C 1
ATOM 1522 O O . THR A 1 190 ? -17.252 -1.049 -5.796 1.00 79.62 190 THR A O 1
ATOM 1525 N N . MET A 1 191 ? -16.167 0.548 -4.649 1.00 80.88 191 MET A N 1
ATOM 1526 C CA . MET A 1 191 ? -15.385 1.048 -5.779 1.00 80.88 191 MET A CA 1
ATOM 1527 C C . MET A 1 191 ? -14.039 0.316 -5.908 1.00 80.88 191 MET A C 1
ATOM 1529 O O . MET A 1 191 ? -13.450 0.261 -6.984 1.00 80.88 191 MET A O 1
ATOM 1533 N N . ARG A 1 192 ? -13.570 -0.306 -4.818 1.00 88.81 192 ARG A N 1
ATOM 1534 C CA . ARG A 1 192 ? -12.320 -1.070 -4.810 1.00 88.81 192 ARG A CA 1
ATOM 1535 C C . ARG A 1 192 ? -12.498 -2.366 -5.609 1.00 88.81 192 ARG A C 1
ATOM 1537 O O . ARG A 1 192 ? -13.464 -3.092 -5.362 1.00 88.81 192 ARG A O 1
ATOM 1544 N N . PRO A 1 193 ? -11.562 -2.716 -6.503 1.00 87.31 193 PRO A N 1
ATOM 1545 C CA . PRO A 1 193 ? -11.649 -3.963 -7.245 1.00 87.31 193 PRO A CA 1
ATOM 1546 C C . PRO A 1 193 ? -11.549 -5.184 -6.313 1.00 87.31 193 PRO A C 1
ATOM 1548 O O . PRO A 1 193 ? -10.818 -5.146 -5.316 1.00 87.31 193 PRO A O 1
ATOM 1551 N N . PRO A 1 194 ? -12.224 -6.301 -6.635 1.00 88.50 194 PRO A N 1
ATOM 1552 C CA . PRO A 1 194 ? -12.042 -7.554 -5.919 1.00 88.50 194 PRO A CA 1
ATOM 1553 C C . PRO A 1 194 ? -10.601 -8.053 -6.064 1.00 88.50 194 PRO A C 1
ATOM 1555 O O . PRO A 1 194 ? -9.955 -7.864 -7.095 1.00 88.50 194 PRO A O 1
ATOM 1558 N N . MET A 1 195 ? -10.103 -8.763 -5.048 1.00 88.12 195 MET A N 1
ATOM 1559 C CA . MET A 1 195 ? -8.710 -9.225 -5.011 1.00 88.12 195 MET A CA 1
ATOM 1560 C C . MET A 1 195 ? -8.328 -10.091 -6.222 1.00 88.12 195 MET A C 1
ATOM 1562 O O . MET A 1 195 ? -7.207 -10.007 -6.709 1.00 88.12 195 MET A O 1
ATOM 1566 N N . SER A 1 196 ? -9.261 -10.881 -6.758 1.00 85.31 196 SER A N 1
ATOM 1567 C CA . SER A 1 196 ? -9.051 -11.649 -7.993 1.00 85.31 196 SER A CA 1
ATOM 1568 C C . SER A 1 196 ? -8.752 -10.750 -9.196 1.00 85.31 196 SER A C 1
ATOM 1570 O O . SER A 1 196 ? -7.844 -11.045 -9.970 1.00 85.31 196 SER A O 1
ATOM 1572 N N . GLN A 1 197 ? -9.461 -9.627 -9.322 1.00 86.06 197 GLN A N 1
ATOM 1573 C CA . GLN A 1 197 ? -9.216 -8.630 -10.360 1.00 86.06 197 GLN A CA 1
ATOM 1574 C C . GLN A 1 197 ? -7.910 -7.876 -10.108 1.00 86.06 197 GLN A C 1
ATOM 1576 O O . GLN A 1 197 ? -7.176 -7.643 -11.058 1.00 86.06 197 GLN A O 1
ATOM 1581 N N . ILE A 1 198 ? -7.566 -7.554 -8.855 1.00 88.00 198 ILE A N 1
ATOM 1582 C CA . ILE A 1 198 ? -6.256 -6.973 -8.501 1.00 88.00 198 ILE A CA 1
ATOM 1583 C C . ILE A 1 198 ? -5.117 -7.894 -8.950 1.00 88.00 198 ILE A C 1
ATOM 1585 O O . ILE A 1 198 ? -4.185 -7.452 -9.616 1.00 88.00 198 ILE A O 1
ATOM 1589 N N . VAL A 1 199 ? -5.206 -9.189 -8.634 1.00 86.12 199 VAL A N 1
ATOM 1590 C CA . VAL A 1 199 ? -4.205 -10.182 -9.044 1.00 86.12 199 VAL A CA 1
ATOM 1591 C C . VAL A 1 199 ? -4.148 -10.282 -10.565 1.00 86.12 199 VAL A C 1
ATOM 1593 O O . VAL A 1 199 ? -3.052 -10.273 -11.122 1.00 86.12 199 VAL A O 1
ATOM 1596 N N . ALA A 1 200 ? -5.291 -10.308 -11.253 1.00 81.56 200 ALA A N 1
ATOM 1597 C CA . ALA A 1 200 ? -5.324 -10.298 -12.712 1.00 81.56 200 ALA A CA 1
ATOM 1598 C C . ALA A 1 200 ? -4.664 -9.032 -13.280 1.00 81.56 200 ALA A C 1
ATOM 1600 O O . ALA A 1 200 ? -3.827 -9.141 -14.163 1.00 81.56 200 ALA A O 1
ATOM 1601 N N . MET A 1 201 ? -4.948 -7.852 -12.726 1.00 82.50 201 MET A N 1
ATOM 1602 C CA . MET A 1 201 ? -4.346 -6.581 -13.136 1.00 82.50 201 MET A CA 1
ATOM 1603 C C . MET A 1 201 ? -2.857 -6.470 -12.813 1.00 82.50 201 MET A C 1
ATOM 1605 O O . MET A 1 201 ? -2.209 -5.614 -13.385 1.00 82.50 201 MET A O 1
ATOM 1609 N N . LEU A 1 202 ? -2.294 -7.271 -11.909 1.00 84.31 202 LEU A N 1
ATOM 1610 C CA . LEU A 1 202 ? -0.850 -7.273 -11.630 1.00 84.31 202 LEU A CA 1
ATOM 1611 C C . LEU A 1 202 ? -0.104 -8.375 -12.395 1.00 84.31 202 LEU A C 1
ATOM 1613 O O . LEU A 1 202 ? 1.089 -8.246 -12.653 1.00 84.31 202 LEU A O 1
ATOM 1617 N N . THR A 1 203 ? -0.787 -9.467 -12.750 1.00 81.69 203 THR A N 1
ATOM 1618 C CA . THR A 1 203 ? -0.183 -10.649 -13.397 1.00 81.69 203 THR A CA 1
ATOM 1619 C C . THR A 1 203 ? -0.418 -10.704 -14.902 1.00 81.69 203 THR A C 1
ATOM 1621 O O . THR A 1 203 ? 0.438 -11.174 -15.650 1.00 81.69 203 THR A O 1
ATOM 1624 N N . CYS A 1 204 ? -1.566 -10.213 -15.357 1.00 64.62 204 CYS A N 1
ATOM 1625 C CA . CYS A 1 204 ? -1.944 -10.108 -16.754 1.00 64.62 204 CYS A CA 1
ATOM 1626 C C . CYS A 1 204 ? -1.843 -8.627 -17.136 1.00 64.62 204 CYS A C 1
ATOM 1628 O O . CYS A 1 204 ? -2.426 -7.767 -16.481 1.00 64.62 204 CYS A O 1
ATOM 1630 N N . LYS A 1 205 ? -1.087 -8.304 -18.189 1.00 61.22 205 LYS A N 1
ATOM 1631 C CA . LYS A 1 205 ? -0.989 -6.946 -18.758 1.00 61.22 205 LYS A CA 1
ATOM 1632 C C . LYS A 1 205 ? -2.302 -6.558 -19.450 1.00 61.22 205 LYS A C 1
ATOM 1634 O O . LYS A 1 205 ? -2.353 -6.458 -20.670 1.00 61.22 205 LYS A O 1
ATOM 1639 N N . VAL A 1 206 ? -3.373 -6.436 -18.673 1.00 56.81 206 VAL A N 1
ATOM 1640 C CA . VAL A 1 206 ? -4.693 -5.991 -19.122 1.00 56.81 206 VAL A CA 1
ATOM 1641 C C . VAL A 1 206 ? -4.698 -4.466 -19.136 1.00 56.81 206 VAL A C 1
ATOM 1643 O O . VAL A 1 206 ? -4.159 -3.833 -18.228 1.00 56.81 206 VAL A O 1
ATOM 1646 N N . GLU A 1 207 ? -5.285 -3.878 -20.176 1.00 56.72 207 GLU A N 1
ATOM 1647 C CA . GLU A 1 207 ? -5.456 -2.430 -20.274 1.00 56.72 207 GLU A CA 1
ATOM 1648 C C . GLU A 1 207 ? -6.320 -1.904 -19.118 1.00 56.72 207 GLU A C 1
ATOM 1650 O O . GLU A 1 207 ? -7.314 -2.516 -18.723 1.00 56.72 207 GLU A O 1
ATOM 1655 N N . LEU A 1 208 ? -5.888 -0.783 -18.537 1.00 59.28 208 LEU A N 1
ATOM 1656 C CA . LEU A 1 208 ? -6.485 -0.163 -17.356 1.00 59.28 208 LEU A CA 1
ATOM 1657 C C . LEU A 1 208 ? -7.964 0.179 -17.601 1.00 59.28 208 LEU A C 1
ATOM 1659 O O . LEU A 1 208 ? -8.285 1.008 -18.447 1.00 59.28 208 LEU A O 1
ATOM 1663 N N . VAL A 1 209 ? -8.858 -0.432 -16.819 1.00 61.41 209 VAL A N 1
ATOM 1664 C CA . VAL A 1 209 ? -10.320 -0.354 -17.018 1.00 61.41 209 VAL A CA 1
ATOM 1665 C C . VAL A 1 209 ? 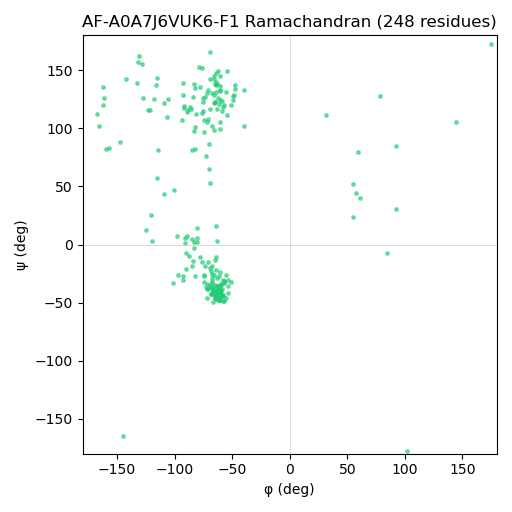-10.951 0.902 -16.393 1.00 61.41 209 VAL A C 1
ATOM 1667 O O . VAL A 1 209 ? -12.086 1.244 -16.714 1.00 61.41 209 VAL A O 1
ATOM 1670 N N . SER A 1 210 ? -10.254 1.639 -15.521 1.00 61.50 210 SER A N 1
ATOM 1671 C CA . SER A 1 210 ? -10.859 2.794 -14.838 1.00 61.50 210 SER A CA 1
ATOM 1672 C C . SER A 1 210 ? -9.831 3.746 -14.241 1.00 61.50 210 SER A C 1
ATOM 1674 O O . SER A 1 210 ? -8.928 3.301 -13.542 1.00 61.50 210 SER A O 1
ATOM 1676 N N . THR A 1 211 ? -9.999 5.057 -14.417 1.00 69.06 211 THR A N 1
ATOM 1677 C CA . THR A 1 211 ? -9.185 6.057 -13.714 1.00 69.06 211 THR A CA 1
ATOM 1678 C C . THR A 1 211 ? -9.592 6.144 -12.235 1.00 69.06 211 THR A C 1
ATOM 1680 O O . THR A 1 211 ? -10.773 6.326 -11.930 1.00 69.06 211 THR A O 1
ATOM 1683 N N . PRO A 1 212 ? -8.652 6.012 -11.279 1.00 76.44 212 PRO A N 1
ATOM 1684 C CA . PRO A 1 212 ? -8.957 6.208 -9.872 1.00 76.44 212 PRO A CA 1
ATOM 1685 C C . PRO A 1 212 ? -9.389 7.656 -9.632 1.00 76.44 212 PRO A C 1
ATOM 1687 O O . PRO A 1 212 ? -8.801 8.595 -10.162 1.00 76.44 212 PRO A O 1
ATOM 1690 N N . THR A 1 213 ? -10.418 7.842 -8.811 1.00 74.06 213 THR A N 1
ATOM 1691 C CA . THR A 1 213 ? -10.791 9.153 -8.273 1.00 74.06 213 THR A CA 1
ATOM 1692 C C . THR A 1 213 ? -9.835 9.556 -7.152 1.00 74.06 213 THR A C 1
ATOM 1694 O O . THR A 1 213 ? -9.311 8.694 -6.442 1.00 74.06 213 THR A O 1
ATOM 1697 N N . LYS A 1 214 ? -9.658 10.867 -6.954 1.00 72.25 214 LYS A N 1
ATOM 1698 C CA . LYS A 1 214 ? -8.875 11.422 -5.847 1.00 72.25 214 LYS A CA 1
ATOM 1699 C C . LYS A 1 214 ? -9.285 10.793 -4.505 1.00 72.25 214 LYS A C 1
ATOM 1701 O O . LYS A 1 214 ? -10.467 10.846 -4.154 1.00 72.25 214 LYS A O 1
ATOM 1706 N N . PRO A 1 215 ? -8.349 10.199 -3.743 1.00 65.94 215 PRO A N 1
ATOM 1707 C CA . PRO A 1 215 ? -8.673 9.562 -2.474 1.00 65.94 215 PRO A CA 1
ATOM 1708 C C . PRO A 1 215 ? -9.240 10.567 -1.457 1.00 65.94 215 PRO A C 1
ATOM 1710 O O . PRO A 1 215 ? -8.596 11.556 -1.109 1.00 65.94 215 PRO A O 1
ATOM 1713 N N . VAL A 1 216 ? -10.422 10.265 -0.906 1.00 56.12 216 VAL A N 1
ATOM 1714 C CA . VAL A 1 216 ? -11.127 11.072 0.124 1.00 56.12 216 VAL A CA 1
ATOM 1715 C C . VAL A 1 216 ? -10.346 11.153 1.444 1.00 56.12 216 VAL A C 1
ATOM 1717 O O . VAL A 1 216 ? -10.652 11.966 2.314 1.00 56.12 216 VAL A O 1
ATOM 1720 N N . PHE A 1 217 ? -9.287 10.355 1.605 1.00 59.50 217 PHE A N 1
ATOM 1721 C CA . PHE A 1 217 ? -8.369 10.475 2.738 1.00 59.50 217 PHE A CA 1
ATOM 1722 C C . PHE A 1 217 ? -7.806 11.902 2.887 1.00 59.50 217 PHE A C 1
ATOM 1724 O O . PHE A 1 217 ? -7.641 12.374 4.007 1.00 59.50 217 PHE A O 1
ATOM 1731 N N . MET A 1 218 ? -7.657 12.638 1.777 1.00 50.12 218 MET A N 1
ATOM 1732 C CA . MET A 1 218 ? -7.255 14.050 1.788 1.00 50.12 218 MET A CA 1
ATOM 1733 C C . MET A 1 218 ? -8.323 15.002 2.372 1.00 50.12 218 MET A C 1
ATOM 1735 O O . MET A 1 218 ? -7.985 16.092 2.824 1.00 50.12 218 MET A O 1
ATOM 1739 N N . GLU A 1 219 ? -9.608 14.625 2.383 1.00 47.09 219 GLU A N 1
ATOM 1740 C CA . GLU A 1 219 ? -10.719 15.469 2.864 1.00 47.09 219 GLU A CA 1
ATOM 1741 C C . GLU A 1 219 ? -11.070 15.246 4.338 1.00 47.09 219 GLU A C 1
ATOM 1743 O O . GLU A 1 219 ? -11.537 16.172 5.007 1.00 47.09 219 GLU A O 1
ATOM 1748 N N . ARG A 1 220 ? -10.818 14.045 4.883 1.00 42.06 220 ARG A N 1
ATOM 1749 C CA . ARG A 1 220 ? -11.175 13.703 6.274 1.00 42.06 220 ARG A CA 1
ATOM 1750 C C . ARG A 1 220 ? -10.489 14.605 7.308 1.00 42.06 220 ARG A C 1
ATOM 1752 O O . ARG A 1 220 ? -11.022 14.780 8.397 1.00 42.06 220 ARG A O 1
ATOM 1759 N N . MET A 1 221 ? -9.354 15.208 6.956 1.00 44.72 221 MET A N 1
ATOM 1760 C CA . MET A 1 221 ? -8.511 15.971 7.879 1.00 44.72 221 MET A CA 1
ATOM 1761 C C . MET A 1 221 ? -8.846 17.467 7.980 1.00 44.72 221 MET A C 1
ATOM 1763 O O . MET A 1 221 ? -8.305 18.150 8.844 1.00 44.72 221 MET A O 1
ATOM 1767 N N . ARG A 1 222 ? -9.749 18.012 7.151 1.00 40.75 222 ARG A N 1
ATOM 1768 C CA . ARG A 1 222 ? -10.138 19.431 7.288 1.00 40.75 222 ARG A CA 1
ATOM 1769 C C . ARG A 1 222 ? -11.130 19.693 8.423 1.00 40.75 222 ARG A C 1
ATOM 1771 O O . ARG A 1 222 ? -11.362 20.849 8.763 1.00 40.75 222 ARG A O 1
ATOM 1778 N N . ARG A 1 223 ? -11.706 18.644 9.018 1.00 43.03 223 ARG A N 1
ATOM 1779 C CA . ARG A 1 223 ? -12.452 18.758 10.273 1.00 43.03 223 ARG A CA 1
ATOM 1780 C C . ARG A 1 223 ? -11.490 18.459 11.415 1.00 43.03 223 ARG A C 1
ATOM 1782 O O . ARG A 1 223 ? -11.109 17.307 11.607 1.00 43.03 223 ARG A O 1
ATOM 1789 N N . LYS A 1 224 ? -11.097 19.505 12.150 1.00 33.69 224 LYS A N 1
ATOM 1790 C CA . LYS A 1 224 ? -10.563 19.349 13.509 1.00 33.69 224 LYS A CA 1
ATOM 1791 C C . LYS A 1 224 ? -11.513 18.414 14.277 1.00 33.69 224 LYS A C 1
ATOM 1793 O O . LYS A 1 224 ? -12.725 18.614 14.176 1.00 33.69 224 LYS A O 1
ATOM 1798 N N . PRO A 1 225 ? -11.018 17.407 15.009 1.00 42.94 225 PRO A N 1
ATOM 1799 C CA . PRO A 1 225 ? -11.830 16.775 16.032 1.00 42.94 225 PRO A CA 1
ATOM 1800 C C . PRO A 1 225 ? -12.130 17.859 17.071 1.00 42.94 225 PRO A C 1
ATOM 1802 O O . PRO A 1 225 ? -11.203 18.410 17.657 1.00 42.94 225 PRO A O 1
ATOM 1805 N N . ASP A 1 226 ? -13.397 18.222 17.245 1.00 38.56 226 ASP A N 1
ATOM 1806 C CA . ASP A 1 226 ? -13.797 18.953 18.443 1.00 38.56 226 ASP A CA 1
ATOM 1807 C C . ASP A 1 226 ? -13.595 18.005 19.634 1.00 38.56 226 ASP A C 1
ATOM 1809 O O . 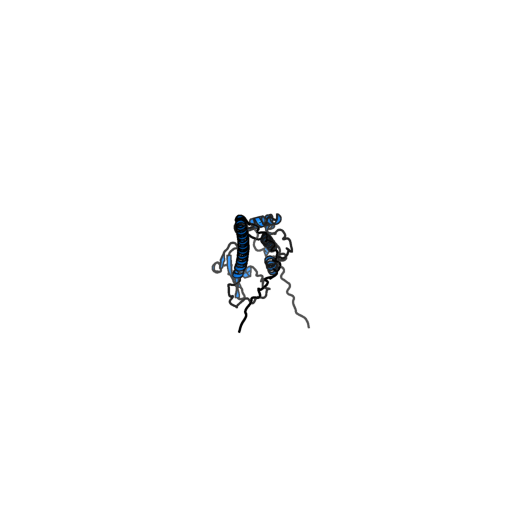ASP A 1 226 ? -14.079 16.868 19.610 1.00 38.56 226 ASP A O 1
ATOM 1813 N N . ASP A 1 227 ? -12.884 18.466 20.663 1.00 46.44 227 ASP A N 1
ATOM 1814 C CA . ASP A 1 227 ? -12.422 17.695 21.832 1.00 46.44 227 ASP A CA 1
ATOM 1815 C C . ASP A 1 227 ? -13.545 17.123 22.735 1.00 46.44 227 ASP A C 1
ATOM 1817 O O . ASP A 1 227 ? -13.287 16.687 23.853 1.00 46.44 227 ASP A O 1
ATOM 1821 N N . ASN A 1 228 ? -14.797 17.060 22.268 1.00 38.03 228 ASN A N 1
ATOM 1822 C CA . ASN A 1 228 ? -15.961 16.678 23.075 1.00 38.03 228 ASN A CA 1
ATOM 1823 C C . ASN A 1 228 ? -16.793 15.504 22.519 1.00 38.03 228 ASN A C 1
ATOM 1825 O O . ASN A 1 228 ? -17.894 15.255 23.018 1.00 38.03 228 ASN A O 1
ATOM 1829 N N . LEU A 1 229 ? -16.326 14.744 21.518 1.00 44.72 229 LEU A N 1
ATOM 1830 C CA . LEU A 1 229 ? -17.118 13.622 20.987 1.00 44.72 229 LEU A CA 1
ATOM 1831 C C . LEU A 1 229 ? -16.973 12.345 21.837 1.00 44.72 229 LEU A C 1
ATOM 1833 O O . LEU A 1 229 ? -16.216 11.428 21.520 1.00 44.72 229 LEU A O 1
ATOM 1837 N N . SER A 1 230 ? -17.751 12.296 22.921 1.00 34.53 230 SER A N 1
ATOM 1838 C CA . SER A 1 230 ? -18.076 11.082 23.677 1.00 34.53 230 SER A CA 1
ATOM 1839 C C . SER A 1 230 ? -18.506 9.947 22.734 1.00 34.53 230 SER A C 1
ATOM 1841 O O . SER A 1 230 ? -19.280 10.140 21.794 1.00 34.53 230 SER A O 1
ATOM 1843 N N . TRP A 1 231 ? -18.019 8.737 23.006 1.00 43.06 231 TRP A N 1
ATOM 1844 C CA . TRP A 1 231 ? -18.223 7.504 22.232 1.00 43.06 231 TRP A CA 1
ATOM 1845 C C . TRP A 1 231 ? -19.688 7.021 22.158 1.00 43.06 231 TRP A C 1
ATOM 1847 O O . TRP A 1 231 ? -19.957 5.975 21.565 1.00 43.06 231 TRP A O 1
ATOM 1857 N N . GLU A 1 232 ? -20.645 7.757 22.723 1.00 36.06 232 GLU A N 1
ATOM 1858 C CA . GLU A 1 232 ? -22.060 7.377 22.775 1.00 36.06 232 GLU A CA 1
ATOM 1859 C C . GLU A 1 232 ? -22.832 7.715 21.480 1.00 36.06 232 GLU A C 1
ATOM 1861 O O . GLU A 1 232 ? -23.746 6.979 21.099 1.00 36.06 232 GLU A O 1
ATOM 1866 N N . THR A 1 233 ? -22.413 8.726 20.709 1.00 34.47 233 THR A N 1
ATOM 1867 C CA . THR A 1 233 ? -23.208 9.252 19.575 1.00 34.47 233 THR A CA 1
ATOM 1868 C C . THR A 1 233 ? -23.028 8.493 18.246 1.00 34.47 233 THR A C 1
ATOM 1870 O 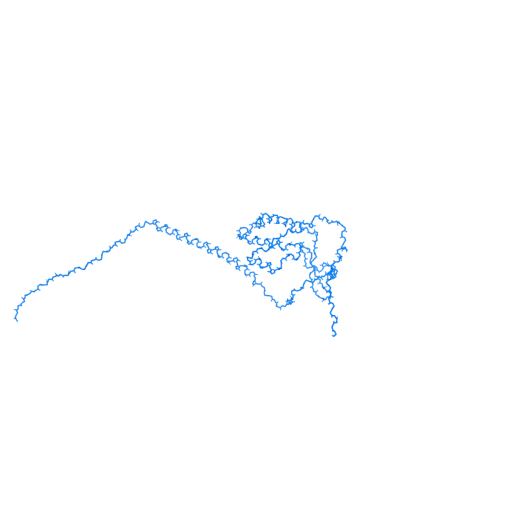O . THR A 1 233 ? -23.893 8.555 17.376 1.00 34.47 233 THR A O 1
ATOM 1873 N N . ILE A 1 234 ? -21.957 7.707 18.063 1.00 35.91 234 ILE A N 1
ATOM 1874 C CA . ILE A 1 234 ? -21.691 6.980 16.792 1.00 35.91 234 ILE A CA 1
ATOM 1875 C C . ILE A 1 234 ? -22.461 5.641 16.710 1.00 35.91 234 ILE A C 1
ATOM 1877 O O . ILE A 1 234 ? -22.443 4.951 15.694 1.00 35.91 234 ILE 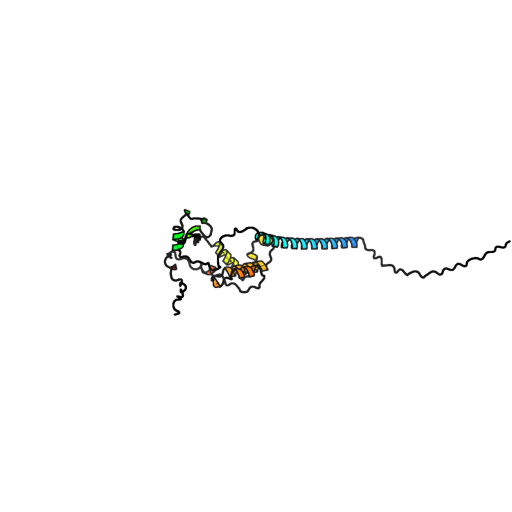A O 1
ATOM 1881 N N . SER A 1 235 ? -23.199 5.268 17.760 1.00 39.44 235 SER A N 1
ATOM 1882 C CA . SER A 1 235 ? -24.012 4.042 17.778 1.00 39.44 235 SER A CA 1
ATOM 1883 C C . SER A 1 235 ? -25.372 4.160 17.058 1.00 39.44 235 SER A C 1
ATOM 1885 O O . SER A 1 235 ? -26.122 3.183 16.992 1.00 39.44 235 SER A O 1
ATOM 1887 N N . GLY A 1 236 ? -25.679 5.315 16.459 1.00 31.44 236 GLY A N 1
ATOM 1888 C CA . GLY A 1 236 ? -26.903 5.553 15.695 1.00 31.44 236 GLY A CA 1
ATOM 1889 C C . GLY A 1 236 ? -26.917 4.884 14.315 1.00 31.44 236 GLY A C 1
ATOM 1890 O O . GLY A 1 236 ? -26.284 5.357 13.377 1.00 31.44 236 GLY A O 1
ATOM 1891 N N . SER A 1 237 ? -27.714 3.818 14.202 1.00 33.72 237 SER A N 1
ATOM 1892 C CA . SER A 1 237 ? -28.314 3.267 12.973 1.00 33.72 237 SER A CA 1
ATOM 1893 C C . SER A 1 237 ? -27.376 2.810 11.845 1.00 33.72 237 SER A C 1
ATOM 1895 O O . SER A 1 237 ? -27.290 3.434 10.792 1.00 33.72 237 SER A O 1
ATOM 1897 N N . PHE A 1 238 ? -26.804 1.611 11.990 1.00 33.12 238 PHE A N 1
ATOM 1898 C CA . PHE A 1 238 ? -26.682 0.717 10.834 1.00 33.12 238 PHE A CA 1
ATOM 1899 C C . PHE A 1 238 ? -27.980 -0.096 10.733 1.00 33.12 238 PHE A C 1
ATOM 1901 O O . PHE A 1 238 ? -28.293 -0.823 11.683 1.00 33.12 238 PHE A O 1
ATOM 1908 N N . PRO A 1 239 ? -28.757 0.011 9.638 1.00 34.16 239 PRO A N 1
ATOM 1909 C CA . PRO A 1 239 ? -29.913 -0.849 9.439 1.00 34.16 239 PRO A CA 1
ATOM 1910 C C . PRO A 1 239 ? -29.435 -2.300 9.400 1.00 34.16 239 PRO A C 1
ATOM 1912 O O . PRO A 1 239 ? -28.540 -2.652 8.630 1.00 34.16 239 PRO A O 1
ATOM 1915 N N . SER A 1 240 ? -30.002 -3.139 10.263 1.00 34.66 240 SER A N 1
ATOM 1916 C CA . SER A 1 240 ? -29.788 -4.583 10.177 1.00 34.66 240 SER A CA 1
ATOM 1917 C C . SER A 1 240 ? -30.502 -5.116 8.925 1.00 34.66 240 SER A C 1
ATOM 1919 O O . SER A 1 240 ? -31.596 -4.633 8.623 1.00 34.66 240 SER A O 1
ATOM 1921 N N . PRO A 1 241 ? -29.934 -6.090 8.189 1.00 36.12 241 PRO A N 1
ATOM 1922 C CA . PRO A 1 241 ? -30.636 -6.738 7.088 1.00 36.12 241 PRO A CA 1
ATOM 1923 C C . PRO A 1 241 ? -31.901 -7.428 7.606 1.00 36.12 241 PRO A C 1
ATOM 1925 O O . PRO A 1 241 ? -31.860 -8.133 8.615 1.00 36.12 241 PRO A O 1
ATOM 1928 N N . ILE A 1 242 ? -33.012 -7.199 6.909 1.00 34.84 242 ILE A N 1
ATOM 1929 C CA . ILE A 1 242 ? -34.320 -7.800 7.172 1.00 34.84 242 ILE A CA 1
ATOM 1930 C C . ILE A 1 242 ? -34.179 -9.324 7.115 1.00 34.84 242 ILE A C 1
ATOM 1932 O O . ILE A 1 242 ? -33.782 -9.889 6.096 1.00 34.84 242 ILE A O 1
ATOM 1936 N N . LEU A 1 243 ? -34.495 -9.975 8.232 1.00 35.50 243 LEU A N 1
ATOM 1937 C CA . LEU A 1 243 ? -34.682 -11.416 8.316 1.00 35.50 24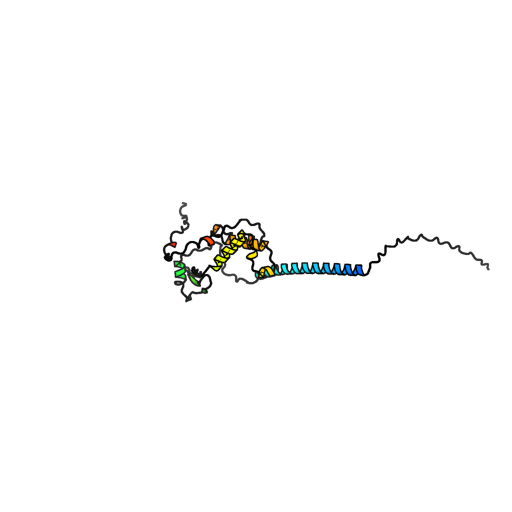3 LEU A CA 1
ATOM 1938 C C . LEU A 1 243 ? -35.999 -11.726 7.589 1.00 35.50 243 LEU A C 1
ATOM 1940 O O . LEU A 1 243 ? -37.067 -11.361 8.075 1.00 35.50 243 LEU A O 1
ATOM 1944 N N . SER A 1 244 ? -35.938 -12.327 6.402 1.00 35.81 244 SER A N 1
ATOM 1945 C CA . SER A 1 244 ? -37.136 -12.841 5.738 1.00 35.81 244 SER A CA 1
ATOM 1946 C C . SER A 1 244 ? -37.611 -14.088 6.481 1.00 35.81 244 SER A C 1
ATOM 1948 O O . SER A 1 244 ? -36.987 -15.148 6.391 1.00 35.81 244 SER A O 1
ATOM 1950 N N . ASP A 1 245 ? -38.691 -13.921 7.236 1.00 31.09 245 ASP A N 1
ATOM 1951 C CA . ASP A 1 245 ? -39.511 -14.989 7.795 1.00 31.09 245 ASP A CA 1
ATOM 1952 C C . ASP A 1 245 ? -40.057 -15.854 6.647 1.00 31.09 245 ASP A C 1
ATOM 1954 O O . ASP A 1 245 ? -40.670 -15.356 5.704 1.00 31.09 245 ASP A O 1
ATOM 1958 N N . SER A 1 246 ? -39.765 -17.149 6.704 1.00 43.16 246 SER A N 1
ATOM 1959 C CA . SER A 1 246 ? -40.328 -18.168 5.826 1.00 43.16 246 SER A CA 1
ATOM 1960 C C . SER A 1 246 ? -41.167 -19.082 6.705 1.00 43.16 246 SER A C 1
ATOM 1962 O O . SER A 1 246 ? -40.732 -20.166 7.101 1.00 43.16 246 SER A O 1
ATOM 1964 N N . SER A 1 247 ? -42.382 -18.641 6.999 1.00 42.53 247 SER A N 1
ATOM 1965 C CA . SER A 1 247 ? -43.456 -19.484 7.501 1.00 42.53 247 SER A CA 1
ATOM 1966 C C . SER A 1 247 ? -44.728 -19.186 6.702 1.00 42.53 247 SER A C 1
ATOM 1968 O O . SER A 1 247 ? -45.008 -18.037 6.382 1.00 42.53 247 SER A O 1
ATOM 1970 N N . HIS A 1 248 ? -45.466 -20.252 6.370 1.00 35.16 248 HIS A N 1
ATOM 1971 C CA . HIS A 1 248 ? -46.672 -20.331 5.527 1.00 35.16 248 HIS A CA 1
ATOM 1972 C C . HIS A 1 248 ? -46.470 -20.626 4.032 1.00 35.16 248 HIS A C 1
ATOM 1974 O O . HIS A 1 248 ? -46.586 -19.748 3.186 1.00 35.16 248 HIS A O 1
ATOM 1980 N N . ILE A 1 249 ? -46.370 -21.920 3.702 1.00 42.00 249 ILE A N 1
ATOM 1981 C CA . ILE A 1 249 ? -47.256 -22.506 2.686 1.00 42.00 249 ILE A CA 1
ATOM 1982 C C . ILE A 1 249 ? -47.902 -23.746 3.313 1.00 42.00 249 ILE A C 1
ATOM 1984 O O . ILE A 1 249 ? -47.224 -24.583 3.908 1.00 42.00 249 ILE A O 1
ATOM 1988 N N . LYS A 1 250 ? -49.230 -23.746 3.253 1.00 41.12 250 LYS A N 1
ATOM 1989 C CA . LYS A 1 250 ? -50.156 -24.802 3.649 1.00 41.12 250 LYS A CA 1
ATOM 1990 C C . LYS A 1 250 ? -50.333 -25.774 2.488 1.00 41.12 250 LYS A C 1
ATOM 1992 O O . LYS A 1 250 ? -50.261 -25.288 1.338 1.00 41.12 250 LYS A O 1
#

Mean predicted aligned error: 20.08 Å

Secondary structure (DSSP, 8-state):
-------PPPP--PPPPPP-----------HHHHHHHHHHHHHHHHHHHHHHHHHHHHHHHHHHHHHTTS-----S-S----S-------HHHHHHHTTTT-GGGEEEEETTEEEEEEE-TTS-EEEEE---SSS--HHHHHHHHHHHHHHHTT-GGGGS-HHHHHH---HHHHHHHHHHHHHHT-SSTTTSPPHHHHHHHHHS-PPP--PPPPPGGGTGGGSPPPTT--TTGGGS-PPPPP--------